Protein AF-M0MHR2-F1 (afdb_monomer)

Radius of gyration: 25.15 Å; Cα contacts (8 Å, |Δi|>4): 632; chains: 1; bounding box: 84×43×60 Å

pLDDT: mean 72.94, std 24.47, range [21.48, 97.56]

Foldseek 3Di:
DDDPPPPDPDDDDDPPPPQPPPAEQEDPLPQPAEDAQQALDQRHKYKYKDFAPDQFCLVLQFQKKKKWKAAPPHTQDIDMDGDDRNHGMDMDMDGSNSVLQPFDAAQDKGKIKIKMFTAHPVRDTRGDIRIHIYIYRHHLQEGHEEDDAPPDPDPPPDDPPPPVVVVPDDDDDDKDKDKDKDKGFHNFLSHKYKYAYPNVPPPLSVLLQQDPPFDFQFWRPQKWKDKQNHTATETEQHHDCLQDPLAAGWHWYDNSNRMIITRGHPVPDRPDRMIIIMMMGINDDPPVDPSVNVSVVVSVCSVVDVVCCVPPVPPPVVVVPPDDDDDDDD

Mean predicted aligned error: 13.6 Å

Solvent-accessible surface area (backbone atoms only — not comparable to full-atom values): 19182 Å² total; per-residue (Å²): 134,86,78,81,79,78,80,77,80,81,80,79,94,67,81,74,78,76,65,68,91,85,38,65,50,77,47,84,70,79,53,81,34,71,44,75,65,41,64,35,44,80,76,32,29,47,32,38,71,52,64,37,81,55,80,12,20,47,76,42,50,27,39,33,36,39,43,31,39,27,49,97,94,41,80,69,40,74,51,73,46,78,57,58,47,86,37,43,59,47,79,47,75,44,46,33,38,64,48,53,70,61,59,35,32,18,67,36,73,35,70,32,41,38,39,33,37,20,20,26,96,83,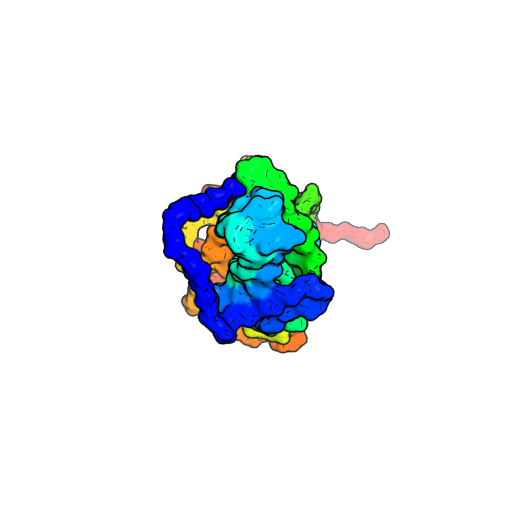74,46,78,39,30,78,71,47,75,30,44,35,35,38,28,25,19,46,49,28,23,25,39,70,45,73,65,59,94,62,79,67,80,74,73,79,53,102,78,46,69,72,74,71,65,81,71,77,98,71,75,91,72,62,68,50,75,46,76,51,76,48,37,31,54,38,46,75,23,41,37,37,36,38,60,63,50,90,78,77,62,60,67,59,64,76,31,48,64,96,81,70,51,75,33,36,69,46,80,34,44,52,38,24,53,71,79,44,78,39,58,39,17,29,61,35,74,38,75,92,73,43,51,87,62,46,42,52,35,33,27,35,63,83,77,59,36,37,40,40,43,44,4,70,73,48,70,70,86,41,56,59,44,40,43,34,42,39,39,38,53,61,72,94,63,97,64,59,64,71,68,50,49,56,53,48,46,61,36,59,78,61,40,70,78,46,54,75,69,74,68,56,77,72,66,68,67,81,72,73,79,84,78,87,82,72,95,130

Secondary structure (DSSP, 8-state):
--------------------TTSEEEP-SSS-EEEEEE---TT-EEEEEEEPSSSSHHHHT--EEEEEEEETTEEEEEEEEE--TT-SEEEEEEEGGGGTTS-B-TT-EEEEEEEEEEE-TTS-EEEEEEEEEEEEEE-TTEEEEEE---SS-------TT-GGGT--S---S---EEEEEEEEE-SSTT-EEEEEE--TT---TTTTTS-TTPPTT-B-SSEEEEETTEEEEEEESS--TTTS-TTTS-EEEE-SSSEEEEEPPTTS-TT-SEEEEEEEEE--------HHHHHHHHHHHHTT-TTTHHHHS-TTSSSTTSS-------

Structure (mmCIF, N/CA/C/O backbone):
data_AF-M0MHR2-F1
#
_entry.id   AF-M0MHR2-F1
#
loop_
_atom_site.group_PDB
_atom_site.id
_atom_site.type_symbol
_atom_site.label_atom_id
_atom_site.label_alt_id
_atom_site.label_comp_id
_atom_site.label_asym_id
_atom_site.label_entity_id
_atom_site.label_seq_id
_atom_site.pdbx_PDB_ins_code
_atom_site.Cartn_x
_atom_site.Cartn_y
_atom_site.Cartn_z
_atom_site.occupancy
_atom_site.B_iso_or_equiv
_atom_site.auth_seq_id
_atom_site.auth_comp_id
_atom_site.auth_asym_id
_atom_site.auth_atom_id
_atom_site.pdbx_PDB_model_num
ATOM 1 N N . MET A 1 1 ? 9.975 11.577 15.522 1.00 24.31 1 MET A N 1
ATOM 2 C CA . MET A 1 1 ? 9.077 12.211 16.534 1.00 24.31 1 MET A CA 1
ATOM 3 C C . MET A 1 1 ? 7.754 12.377 15.817 1.00 24.31 1 MET A C 1
ATOM 5 O O . MET A 1 1 ? 7.545 13.423 15.229 1.00 24.31 1 MET A O 1
ATOM 9 N N . VAL A 1 2 ? 6.961 11.304 15.769 1.00 23.66 2 VAL A N 1
ATOM 10 C CA . VAL A 1 2 ? 5.853 11.134 14.815 1.00 23.66 2 VAL A CA 1
ATOM 11 C C . VAL A 1 2 ? 4.780 12.203 15.031 1.00 23.66 2 VAL A C 1
ATOM 13 O O . VAL A 1 2 ? 4.291 12.397 16.151 1.00 23.66 2 VAL A O 1
ATOM 16 N N . PHE A 1 3 ? 4.485 12.948 13.969 1.00 21.48 3 PHE A N 1
ATOM 17 C CA . PHE A 1 3 ? 3.417 13.937 13.918 1.00 21.48 3 PHE A CA 1
ATOM 18 C C . PHE A 1 3 ? 2.121 13.214 13.542 1.00 21.48 3 PHE A C 1
ATOM 20 O O . PHE A 1 3 ? 1.783 13.097 12.378 1.00 21.48 3 PHE A O 1
ATOM 27 N N . VAL A 1 4 ? 1.374 12.753 14.547 1.00 24.97 4 VAL A N 1
ATOM 28 C CA . VAL A 1 4 ? -0.008 12.294 14.355 1.00 24.97 4 VAL A CA 1
ATOM 29 C C . VAL A 1 4 ? -0.852 13.506 13.957 1.00 24.97 4 VAL A C 1
ATOM 31 O O . VAL A 1 4 ? -1.161 14.372 14.791 1.00 24.97 4 VAL A O 1
ATOM 34 N N . LEU A 1 5 ? -1.176 13.617 12.670 1.00 22.95 5 LEU A N 1
ATOM 35 C CA . LEU A 1 5 ? -2.036 14.665 12.140 1.00 22.95 5 LEU A CA 1
ATOM 36 C C . LEU A 1 5 ? -3.502 14.287 12.392 1.00 22.95 5 LEU A C 1
ATOM 38 O O . LEU A 1 5 ? -4.227 13.869 11.503 1.00 22.95 5 LEU A O 1
ATOM 42 N N . ALA A 1 6 ? -3.967 14.471 13.628 1.00 27.05 6 ALA A N 1
ATOM 43 C CA . ALA A 1 6 ? -5.381 14.331 13.962 1.00 27.05 6 ALA A CA 1
ATOM 44 C C . ALA A 1 6 ? -6.215 15.396 13.217 1.00 27.05 6 ALA A C 1
ATOM 46 O O . ALA A 1 6 ? -6.357 16.542 13.677 1.00 27.05 6 ALA A O 1
ATOM 47 N N . ILE A 1 7 ? -6.789 15.037 12.065 1.00 27.27 7 ILE A N 1
ATOM 48 C CA . ILE A 1 7 ? -7.779 15.856 11.357 1.00 27.27 7 ILE A CA 1
ATOM 49 C C . ILE A 1 7 ? -9.087 15.814 12.156 1.00 27.27 7 ILE A C 1
ATOM 51 O O . ILE A 1 7 ? -10.018 15.058 11.912 1.00 27.27 7 ILE A O 1
ATOM 55 N N . SER A 1 8 ? -9.162 16.687 13.159 1.00 27.38 8 SER A N 1
ATOM 56 C CA . SER A 1 8 ? -10.375 16.926 13.943 1.00 27.38 8 SER A CA 1
ATOM 57 C C . SER A 1 8 ? -11.469 17.601 13.098 1.00 27.38 8 SER A C 1
ATOM 59 O O . SER A 1 8 ? -11.613 18.829 13.073 1.00 27.38 8 SER A O 1
ATOM 61 N N . MET A 1 9 ? -12.308 16.811 12.425 1.00 26.36 9 MET A N 1
ATOM 62 C CA . MET A 1 9 ? -13.586 17.304 11.904 1.00 26.36 9 MET A CA 1
ATOM 63 C C . MET A 1 9 ? -14.608 17.428 13.041 1.00 26.36 9 MET A C 1
ATOM 65 O O . MET A 1 9 ? -15.414 16.549 13.328 1.00 26.36 9 MET A O 1
ATOM 69 N N . VAL A 1 10 ? -14.606 18.592 13.694 1.00 30.73 10 VAL A N 1
ATOM 70 C CA . VAL A 1 10 ? -15.637 18.984 14.664 1.00 30.73 10 VAL A CA 1
ATOM 71 C C . VAL A 1 10 ? -16.976 19.231 13.952 1.00 30.73 10 VAL A C 1
ATOM 73 O O . VAL A 1 10 ? -17.251 20.329 13.470 1.00 30.73 10 VAL A O 1
ATOM 76 N N . GLY A 1 11 ? -17.822 18.201 13.965 1.00 28.08 11 GLY A N 1
ATOM 77 C CA . GLY A 1 11 ? -19.253 18.241 14.284 1.00 28.08 11 GLY A CA 1
ATOM 78 C C . GLY A 1 11 ? -20.204 19.064 13.405 1.00 28.08 11 GLY A C 1
ATOM 79 O O . GLY A 1 11 ? -20.297 20.283 13.545 1.00 28.08 11 GLY A O 1
ATOM 80 N N . ALA A 1 12 ? -21.080 18.365 12.673 1.00 25.73 12 ALA A N 1
ATOM 81 C CA . ALA A 1 12 ? -22.522 18.650 12.631 1.00 25.73 12 ALA A CA 1
ATOM 82 C C . ALA A 1 12 ? -23.287 17.572 11.840 1.00 25.73 12 ALA A C 1
ATOM 84 O O . ALA A 1 12 ? -23.402 17.680 10.625 1.00 25.73 12 ALA A O 1
ATOM 85 N N . GLY A 1 13 ? -23.894 16.612 12.549 1.00 28.33 13 GLY A N 1
ATOM 86 C CA . GLY A 1 13 ? -25.081 15.860 12.121 1.00 28.33 13 GLY A CA 1
ATOM 87 C C . GLY A 1 13 ? -25.136 15.470 10.644 1.00 28.33 13 GLY A C 1
ATOM 88 O O . GLY A 1 13 ? -25.921 16.041 9.884 1.00 28.33 13 GLY A O 1
ATOM 89 N N . LEU A 1 14 ? -24.355 14.467 10.272 1.00 31.67 14 LEU A N 1
ATOM 90 C CA . LEU A 1 14 ? -24.559 13.691 9.062 1.00 31.67 14 LEU A CA 1
ATOM 91 C C . LEU A 1 14 ? -24.723 12.251 9.533 1.00 31.67 14 LEU A C 1
ATOM 93 O O . LEU A 1 14 ? -23.797 11.661 10.064 1.00 31.67 14 LEU A O 1
ATOM 97 N N . THR A 1 15 ? -25.935 11.718 9.393 1.00 38.00 15 THR A N 1
ATOM 98 C CA . THR A 1 15 ? -26.102 10.281 9.169 1.00 38.00 15 THR A CA 1
ATOM 99 C C . THR A 1 15 ? -25.093 9.918 8.088 1.00 38.00 15 THR A C 1
ATOM 101 O O . THR A 1 15 ? -25.199 10.517 7.008 1.00 38.00 15 THR A O 1
ATOM 104 N N . GLY A 1 16 ? -24.115 9.070 8.423 1.00 36.22 16 GLY A N 1
ATOM 105 C CA . GLY A 1 16 ? -23.030 8.656 7.537 1.00 36.22 16 GLY A CA 1
ATOM 106 C C . GLY A 1 16 ? -23.568 8.466 6.130 1.00 36.22 16 GLY A C 1
ATOM 107 O O . GLY A 1 16 ? -24.644 7.886 5.933 1.00 36.22 16 GLY A O 1
ATOM 108 N N . SER A 1 17 ? -22.923 9.111 5.166 1.00 36.88 17 SER A N 1
ATOM 109 C CA . SER A 1 17 ? -23.219 8.888 3.763 1.00 36.88 17 SER A CA 1
ATOM 110 C C . SER A 1 17 ? -23.014 7.408 3.506 1.00 36.88 17 SER A C 1
ATOM 112 O O . SER A 1 17 ? -21.886 6.972 3.356 1.00 36.88 17 SER A O 1
ATOM 114 N N . VAL A 1 18 ? -24.112 6.654 3.486 1.00 43.28 18 VAL A N 1
ATOM 115 C CA . VAL A 1 18 ? -24.164 5.322 2.889 1.00 43.28 18 VAL A CA 1
ATOM 116 C C . VAL A 1 18 ? -23.476 5.451 1.537 1.00 43.28 18 VAL A C 1
ATOM 118 O O . VAL A 1 18 ? -23.986 6.176 0.668 1.00 43.28 18 VAL A O 1
ATOM 121 N N . ALA A 1 19 ? -22.305 4.827 1.417 1.00 45.56 19 ALA A N 1
ATOM 122 C CA . ALA A 1 19 ? -21.589 4.681 0.167 1.00 45.56 19 ALA A CA 1
ATOM 123 C C . ALA A 1 19 ? -22.560 4.158 -0.903 1.00 45.56 19 ALA A C 1
ATOM 125 O O . ALA A 1 19 ? -23.598 3.540 -0.605 1.00 45.56 19 ALA A O 1
ATOM 126 N N . ALA A 1 20 ? -22.289 4.487 -2.164 1.00 40.78 20 ALA A N 1
ATOM 127 C CA . ALA A 1 20 ? -23.074 3.953 -3.263 1.00 40.78 20 ALA A CA 1
ATOM 128 C C . ALA A 1 20 ? -23.059 2.420 -3.151 1.00 40.78 20 ALA A C 1
ATOM 130 O O . ALA A 1 20 ? -22.014 1.798 -3.220 1.00 40.78 20 ALA A O 1
ATOM 131 N N . THR A 1 21 ? -24.229 1.815 -2.941 1.00 51.06 21 THR A N 1
ATOM 132 C CA . THR A 1 21 ? -24.405 0.403 -2.537 1.00 51.06 21 THR A CA 1
ATOM 133 C C . THR A 1 21 ? -23.975 -0.621 -3.601 1.00 51.06 21 THR A C 1
ATOM 135 O O . THR A 1 21 ? -24.319 -1.794 -3.489 1.00 51.06 21 THR A O 1
ATOM 138 N N . ASP A 1 22 ? -23.327 -0.161 -4.670 1.00 55.44 22 ASP A N 1
ATOM 139 C CA . ASP A 1 22 ? -22.881 -0.974 -5.795 1.00 55.44 22 ASP A CA 1
ATOM 140 C C . ASP A 1 22 ? -21.352 -1.233 -5.760 1.00 55.44 22 ASP A C 1
ATOM 142 O O . ASP A 1 22 ? -20.933 -2.139 -6.469 1.00 55.44 22 ASP A O 1
ATOM 146 N N . HIS A 1 23 ? -20.571 -0.533 -4.913 1.00 75.62 23 HIS A N 1
ATOM 147 C CA . HIS A 1 23 ? -19.102 -0.657 -4.772 1.00 75.62 23 HIS A CA 1
ATOM 148 C C . HIS A 1 23 ? -18.694 -0.764 -3.290 1.00 75.62 23 HIS A C 1
ATOM 150 O O . HIS A 1 23 ? -18.176 0.175 -2.692 1.00 75.62 23 HIS A O 1
ATOM 156 N N . THR A 1 24 ? -19.079 -1.861 -2.632 1.00 84.00 24 THR A N 1
ATOM 157 C CA . THR A 1 24 ? -18.769 -2.083 -1.209 1.00 84.00 24 THR A CA 1
ATOM 158 C C . THR A 1 24 ? -18.546 -3.561 -0.918 1.00 84.00 24 THR A C 1
ATOM 160 O O . THR A 1 24 ? -19.434 -4.371 -1.222 1.00 84.00 24 THR A O 1
ATOM 163 N N . THR A 1 25 ? -17.465 -3.883 -0.215 1.00 91.06 25 THR A N 1
ATOM 164 C CA . THR A 1 25 ? -17.182 -5.216 0.328 1.00 91.06 25 THR A CA 1
ATOM 165 C C . THR A 1 25 ? -17.458 -5.221 1.831 1.00 91.06 25 THR A C 1
ATOM 167 O O . THR A 1 25 ? -16.916 -4.420 2.583 1.00 91.06 25 THR A O 1
ATOM 170 N N . THR A 1 26 ? -18.370 -6.084 2.291 1.00 93.25 26 THR A N 1
ATOM 171 C CA . THR A 1 26 ? -18.708 -6.199 3.721 1.00 93.25 26 THR A CA 1
ATOM 172 C C . THR A 1 26 ? -17.865 -7.282 4.378 1.00 93.25 26 THR A C 1
ATOM 174 O O . THR A 1 26 ? -17.942 -8.434 3.958 1.00 93.25 26 THR A O 1
ATOM 177 N N . LEU A 1 27 ? -17.149 -6.910 5.435 1.00 94.56 27 LEU A N 1
ATOM 178 C CA . LEU A 1 27 ? -16.311 -7.777 6.253 1.00 94.56 27 LEU A CA 1
ATOM 179 C C . LEU A 1 27 ? -17.133 -8.337 7.422 1.00 94.56 27 LEU A C 1
ATOM 181 O O . LEU A 1 27 ? -17.617 -7.585 8.278 1.00 94.56 27 LEU A O 1
ATOM 185 N N . GLU A 1 28 ? -17.316 -9.655 7.454 1.00 93.19 28 GLU A N 1
ATOM 186 C CA . GLU A 1 28 ? -18.035 -10.380 8.504 1.00 93.19 28 GLU A CA 1
ATOM 187 C C . GLU A 1 28 ? -17.229 -10.478 9.812 1.00 93.19 28 GLU A C 1
ATOM 189 O O . GLU A 1 28 ? -17.830 -10.711 10.864 1.00 93.19 28 GLU A O 1
ATOM 194 N N . GLY A 1 29 ? -15.907 -10.278 9.769 1.00 91.19 29 GLY A N 1
ATOM 195 C CA . GLY A 1 29 ? -15.018 -10.349 10.931 1.00 91.19 29 GLY A CA 1
ATOM 196 C C . GLY A 1 29 ? -14.764 -11.780 11.406 1.00 91.19 29 GLY A C 1
ATOM 197 O O . GLY A 1 29 ? -14.439 -12.015 12.569 1.00 91.19 29 GLY A O 1
ATOM 198 N N . ASP A 1 30 ? -14.977 -12.777 10.543 1.00 89.06 30 ASP A N 1
ATOM 199 C CA . ASP A 1 30 ? -14.861 -14.193 10.911 1.00 89.06 30 ASP A CA 1
ATOM 200 C C . ASP A 1 30 ? -13.515 -14.828 10.519 1.00 89.06 30 ASP A C 1
ATOM 202 O O . ASP A 1 30 ? -13.244 -15.984 10.876 1.00 89.06 30 ASP A O 1
ATOM 206 N N . GLY A 1 31 ? -12.654 -14.040 9.864 1.00 86.69 31 GLY A N 1
ATOM 207 C CA . GLY A 1 31 ? -11.334 -14.438 9.384 1.00 86.69 31 GLY A CA 1
ATOM 208 C C . GLY A 1 31 ? -11.363 -15.271 8.101 1.00 86.69 31 GLY A C 1
ATOM 209 O O . GLY A 1 31 ? -10.360 -15.911 7.784 1.00 86.69 31 GLY A O 1
ATOM 210 N N . GLU A 1 32 ? -12.501 -15.326 7.404 1.00 90.94 32 GLU A N 1
ATOM 211 C CA . GLU A 1 32 ? -12.633 -15.842 6.033 1.00 90.94 32 GLU A CA 1
ATOM 212 C C . GLU A 1 32 ? -13.018 -14.715 5.045 1.00 90.94 32 GLU A C 1
ATOM 214 O O . GLU A 1 32 ? -13.495 -14.996 3.941 1.00 90.94 32 GLU A O 1
ATOM 219 N N . ASP A 1 33 ? -12.827 -13.454 5.449 1.00 95.81 33 ASP A N 1
ATOM 220 C CA . ASP A 1 33 ? -13.126 -12.257 4.665 1.00 95.81 33 ASP A CA 1
ATOM 221 C C . ASP A 1 33 ? -12.145 -12.082 3.502 1.00 95.81 33 ASP A C 1
ATOM 223 O O . ASP A 1 33 ? -10.941 -12.285 3.662 1.00 95.81 33 ASP A O 1
ATOM 227 N N . ALA A 1 34 ? -12.666 -11.690 2.336 1.00 94.31 34 ALA A N 1
ATOM 228 C CA . ALA A 1 34 ? -11.862 -11.445 1.145 1.00 94.31 34 ALA A CA 1
ATOM 229 C C . ALA A 1 34 ? -12.417 -10.291 0.297 1.00 94.31 34 ALA A C 1
ATOM 231 O O . ALA A 1 34 ? -13.636 -10.167 0.126 1.00 94.31 34 ALA A O 1
ATOM 232 N N . VAL A 1 35 ? -11.503 -9.504 -0.261 1.00 94.62 35 VAL A N 1
ATOM 233 C CA . VAL A 1 35 ? -11.708 -8.447 -1.258 1.00 94.62 35 VAL A CA 1
ATOM 234 C C . VAL A 1 35 ? -11.135 -8.969 -2.568 1.00 94.62 35 VAL A C 1
ATOM 236 O O . VAL A 1 35 ? -10.045 -9.530 -2.569 1.00 94.62 35 VAL A O 1
ATOM 239 N N . VAL A 1 36 ? -11.897 -8.875 -3.653 1.00 93.69 36 VAL A N 1
ATOM 240 C CA . VAL A 1 36 ? -11.528 -9.443 -4.958 1.00 93.69 36 VAL A CA 1
ATOM 241 C C . VAL A 1 36 ? -11.430 -8.317 -5.959 1.00 9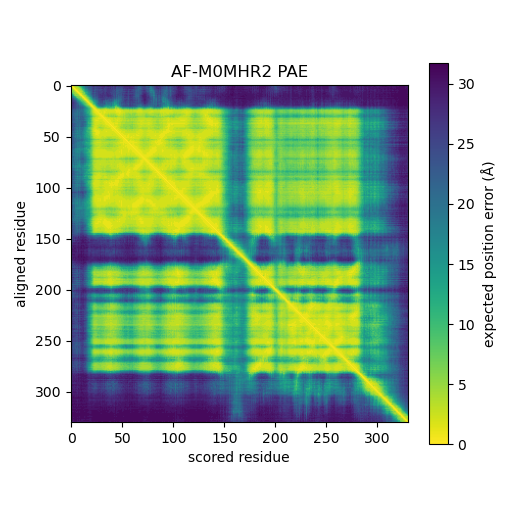3.69 36 VAL A C 1
ATOM 243 O O . VAL A 1 36 ? -12.318 -7.469 -5.951 1.00 93.69 36 VAL A O 1
ATOM 246 N N . ASP A 1 37 ? -10.438 -8.397 -6.845 1.00 92.81 37 ASP A N 1
ATOM 247 C CA . ASP A 1 37 ? -10.117 -7.350 -7.815 1.00 92.81 37 ASP A CA 1
ATOM 248 C C . ASP A 1 37 ? -9.723 -6.036 -7.097 1.00 92.81 37 ASP A C 1
ATOM 250 O O . ASP A 1 37 ? -10.162 -4.968 -7.501 1.00 92.81 37 ASP A O 1
ATOM 254 N N . PHE A 1 38 ? -8.934 -6.122 -6.013 1.00 95.31 38 PHE A N 1
ATOM 255 C CA . PHE A 1 38 ? -8.450 -4.955 -5.261 1.00 95.31 38 PHE A CA 1
ATOM 256 C C . PHE A 1 38 ? -7.478 -4.129 -6.117 1.00 95.31 38 PHE A C 1
ATOM 258 O O . PHE A 1 38 ? -6.435 -4.640 -6.529 1.00 95.31 38 PHE A O 1
ATOM 265 N N . ASP A 1 39 ? -7.821 -2.867 -6.363 1.00 93.19 39 ASP A N 1
ATOM 266 C CA . ASP A 1 39 ? -7.078 -1.927 -7.218 1.00 93.19 39 ASP A CA 1
ATOM 267 C C . ASP A 1 39 ? -6.897 -0.539 -6.572 1.00 93.19 39 ASP A C 1
ATOM 269 O O . ASP A 1 39 ? -6.579 0.437 -7.251 1.00 93.19 39 ASP A O 1
ATOM 273 N N . ALA A 1 40 ? -7.153 -0.437 -5.263 1.00 92.12 40 ALA A N 1
ATOM 274 C CA . ALA A 1 40 ? -7.107 0.809 -4.503 1.00 92.12 40 ALA A CA 1
ATOM 275 C C . ALA A 1 40 ? -8.010 1.940 -5.051 1.00 92.12 40 ALA A C 1
ATOM 277 O O . ALA A 1 40 ? -7.722 3.127 -4.886 1.00 92.12 40 ALA A O 1
ATOM 278 N N . ALA A 1 41 ? -9.140 1.618 -5.683 1.00 90.62 41 ALA A N 1
ATOM 279 C CA . ALA A 1 41 ? -10.035 2.639 -6.221 1.00 90.62 41 ALA A CA 1
ATOM 280 C C . ALA A 1 41 ? -10.749 3.492 -5.144 1.00 90.62 41 ALA A C 1
ATOM 282 O O . ALA A 1 41 ? -11.336 3.005 -4.176 1.00 90.62 41 ALA A O 1
ATOM 283 N N . ASP A 1 42 ? -10.814 4.807 -5.388 1.00 89.31 42 ASP A N 1
ATOM 284 C CA . ASP A 1 42 ? -11.495 5.814 -4.547 1.00 89.31 42 ASP A CA 1
ATOM 285 C C . ASP A 1 42 ? -13.013 5.605 -4.359 1.00 89.31 42 ASP A C 1
ATOM 287 O O . ASP A 1 42 ? -13.654 6.223 -3.490 1.00 89.31 42 ASP A O 1
ATOM 291 N N . ASP A 1 43 ? -13.646 4.847 -5.257 1.00 88.00 43 ASP A N 1
ATOM 292 C CA . ASP A 1 43 ? -15.081 4.581 -5.228 1.00 88.00 43 ASP A CA 1
ATOM 293 C C . ASP A 1 43 ? -15.457 3.193 -4.706 1.00 88.00 43 ASP A C 1
ATOM 295 O O . ASP A 1 43 ? -16.660 2.918 -4.611 1.00 88.00 43 ASP A O 1
ATOM 299 N N . GLU A 1 44 ? -14.478 2.394 -4.272 1.00 90.62 44 GLU A N 1
ATOM 300 C CA . GLU A 1 44 ? -14.666 1.103 -3.604 1.00 90.62 44 GLU A CA 1
ATOM 301 C C . GLU A 1 44 ? -14.385 1.212 -2.097 1.00 90.62 44 GLU A C 1
ATOM 303 O O . GLU A 1 44 ? -13.579 2.023 -1.643 1.00 90.62 44 GLU A O 1
ATOM 308 N N . TYR A 1 45 ? -15.145 0.469 -1.283 1.00 91.06 45 TYR A N 1
ATOM 309 C CA . TYR A 1 45 ? -15.109 0.620 0.175 1.00 91.06 45 TYR A CA 1
ATOM 310 C C . TYR A 1 45 ? -15.220 -0.706 0.922 1.00 91.06 45 TYR A C 1
ATOM 312 O O . TYR A 1 45 ? -16.113 -1.521 0.656 1.00 91.06 45 TYR A O 1
ATOM 320 N N . LEU A 1 46 ? -14.433 -0.829 1.987 1.00 92.19 46 LEU A N 1
ATOM 321 C CA . LEU A 1 46 ? -14.524 -1.891 2.984 1.00 92.19 46 LEU A CA 1
ATOM 322 C C . LEU A 1 46 ? -15.463 -1.471 4.106 1.00 92.19 46 LEU A C 1
ATOM 324 O O . LEU A 1 46 ? -15.273 -0.422 4.715 1.00 92.19 46 LEU A O 1
ATOM 328 N N . LEU A 1 47 ? -16.484 -2.282 4.389 1.00 92.12 47 LEU A N 1
ATOM 329 C CA . LEU A 1 47 ? -17.470 -2.027 5.440 1.00 92.12 47 LEU A CA 1
ATOM 330 C C . LEU A 1 47 ? -17.374 -3.069 6.545 1.00 92.12 47 LEU A C 1
ATOM 332 O O . LEU A 1 47 ? -17.446 -4.267 6.280 1.00 92.12 47 LEU A O 1
ATOM 336 N N . HIS A 1 48 ? -17.359 -2.614 7.791 1.00 93.62 48 HIS A N 1
ATOM 337 C CA . HIS A 1 48 ? -17.450 -3.488 8.955 1.00 93.62 48 HIS A CA 1
ATOM 338 C C . HIS A 1 48 ? -18.345 -2.875 10.032 1.00 93.62 48 HIS A C 1
ATOM 340 O O . HIS A 1 48 ? -18.495 -1.659 10.122 1.00 93.62 48 HIS A O 1
ATOM 346 N N . THR A 1 49 ? -18.980 -3.718 10.844 1.00 94.12 49 THR A N 1
ATOM 347 C CA . THR A 1 49 ? -19.842 -3.268 11.944 1.00 94.12 49 THR A CA 1
ATOM 348 C C . THR A 1 49 ? -19.163 -3.532 13.275 1.00 94.12 49 THR A C 1
ATOM 350 O O . THR A 1 49 ? -18.966 -4.682 13.649 1.00 94.12 49 THR A O 1
ATOM 353 N N . ILE A 1 50 ? -18.883 -2.461 14.011 1.00 93.88 50 ILE A N 1
ATOM 354 C CA . ILE A 1 50 ? -18.361 -2.516 15.373 1.00 93.88 50 ILE A CA 1
ATOM 355 C C . ILE A 1 50 ? -19.558 -2.528 16.324 1.00 93.88 50 ILE A C 1
ATOM 357 O O . ILE A 1 50 ? -20.391 -1.621 16.288 1.00 93.88 50 ILE A O 1
ATOM 361 N N . GLU A 1 51 ? -19.672 -3.557 17.158 1.00 94.50 51 GLU A N 1
ATOM 362 C CA . GLU A 1 51 ? -20.752 -3.690 18.142 1.00 94.50 51 GLU A CA 1
ATOM 363 C C . GLU A 1 51 ? -20.296 -3.213 19.529 1.00 94.50 51 GLU A C 1
ATOM 365 O O . GLU A 1 51 ? -19.139 -3.367 19.909 1.00 94.50 51 GLU A O 1
ATOM 370 N N . ALA A 1 52 ? -21.225 -2.664 20.311 1.00 95.56 52 ALA A N 1
ATOM 371 C CA . ALA A 1 52 ? -21.014 -2.443 21.737 1.00 95.56 52 ALA A CA 1
ATOM 372 C C . ALA A 1 52 ? -20.913 -3.793 22.485 1.00 95.56 52 ALA A C 1
ATOM 374 O O . ALA A 1 52 ? -21.670 -4.730 22.205 1.00 95.56 52 ALA A O 1
ATOM 375 N N . ASP A 1 53 ? -20.052 -3.884 23.500 1.00 93.38 53 ASP A N 1
ATOM 376 C CA . ASP A 1 53 ? -19.949 -5.057 24.385 1.00 93.38 53 ASP A CA 1
ATOM 377 C C . ASP A 1 53 ? -21.197 -5.207 25.270 1.00 93.38 53 ASP A C 1
ATOM 379 O O . ASP A 1 53 ? -21.600 -6.310 25.683 1.00 93.38 53 ASP A O 1
ATOM 383 N N . GLY A 1 54 ? -21.771 -4.059 25.632 1.00 92.31 54 GLY A N 1
ATOM 384 C CA . GLY A 1 54 ? -22.934 -3.896 26.481 1.00 92.31 54 GLY A CA 1
ATOM 385 C C . GLY A 1 54 ? -24.253 -3.963 25.716 1.00 92.31 54 GLY A C 1
ATOM 386 O O . GLY A 1 54 ? -24.498 -4.828 24.878 1.00 92.31 54 GLY A O 1
ATOM 387 N N . ALA A 1 55 ? -25.197 -3.109 26.109 1.00 93.56 55 ALA A N 1
ATOM 388 C CA . ALA A 1 55 ? -26.444 -2.931 25.365 1.00 93.56 55 ALA A CA 1
ATOM 389 C C . ALA A 1 55 ? -26.353 -1.806 24.325 1.00 93.56 55 ALA A C 1
ATOM 391 O O . ALA A 1 55 ? -27.128 -1.823 23.368 1.00 93.56 55 ALA A O 1
ATOM 392 N N . ASP A 1 56 ? -25.477 -0.836 24.583 1.00 96.19 56 ASP A N 1
ATOM 393 C CA . ASP A 1 56 ? -25.197 0.359 23.800 1.00 96.19 56 ASP A CA 1
ATOM 394 C C . ASP A 1 56 ? -23.816 0.915 24.197 1.00 96.19 56 ASP A C 1
ATOM 396 O O . ASP A 1 56 ? -23.312 0.606 25.284 1.00 96.19 56 ASP A O 1
ATOM 400 N N . PHE A 1 57 ? -23.211 1.737 23.335 1.00 95.81 57 PHE A N 1
ATOM 401 C CA . PHE A 1 57 ? -21.899 2.352 23.578 1.00 95.81 57 PHE A CA 1
ATOM 402 C C . PHE A 1 57 ? -21.877 3.202 24.860 1.00 95.81 57 PHE A C 1
ATOM 404 O O . PHE A 1 57 ? -20.853 3.304 25.536 1.00 95.81 57 PHE A O 1
ATOM 411 N N . GLY A 1 58 ? -23.024 3.754 25.273 1.00 95.06 58 GLY A N 1
ATOM 412 C CA . GLY A 1 58 ? -23.160 4.499 26.523 1.00 95.06 58 GLY A CA 1
ATOM 413 C C . GLY A 1 58 ? -23.044 3.641 27.791 1.00 95.06 58 GLY A C 1
ATOM 414 O O . GLY A 1 58 ? -22.616 4.147 28.836 1.00 95.06 58 GLY A O 1
ATOM 415 N N . GLU A 1 59 ? -23.431 2.361 27.750 1.00 95.31 59 GLU A N 1
ATOM 416 C CA . GLU A 1 59 ? -23.211 1.412 28.853 1.00 95.31 59 GLU A CA 1
ATOM 417 C C . GLU A 1 59 ? -21.728 1.047 28.995 1.00 95.31 59 GLU A C 1
ATOM 419 O O . GLU A 1 59 ? -21.251 0.911 30.131 1.00 95.31 59 GLU A O 1
ATOM 424 N N . ASP A 1 60 ? -21.014 0.975 27.873 1.00 93.69 60 ASP A N 1
ATOM 425 C CA . ASP A 1 60 ? -19.581 0.664 27.809 1.00 93.69 60 ASP A CA 1
ATOM 426 C C . ASP A 1 60 ? -18.711 1.887 28.129 1.00 93.69 60 ASP A C 1
ATOM 428 O O . ASP A 1 60 ? -17.611 1.761 28.670 1.00 93.69 60 ASP A O 1
ATOM 432 N N . GLY A 1 61 ? -19.261 3.088 27.924 1.00 95.31 61 GLY A N 1
ATOM 433 C CA . GLY A 1 61 ? -18.550 4.355 28.083 1.00 95.31 61 GLY A CA 1
ATOM 434 C C . GLY A 1 61 ? -17.731 4.739 26.852 1.00 95.31 61 GLY A C 1
ATOM 435 O O . GLY A 1 61 ? -16.825 5.557 26.978 1.00 95.31 61 GLY A O 1
ATOM 436 N N . THR A 1 62 ? -18.043 4.155 25.698 1.00 96.94 62 THR A N 1
ATOM 437 C CA . THR A 1 62 ? -17.366 4.387 24.424 1.00 96.94 62 THR A CA 1
ATOM 438 C C . THR A 1 62 ? -17.827 5.701 23.806 1.00 96.94 62 THR A C 1
ATOM 440 O O . THR A 1 62 ? -19.022 5.924 23.622 1.00 96.94 62 THR A O 1
ATOM 443 N N . GLU A 1 63 ? -16.877 6.574 23.475 1.00 96.00 63 GLU A N 1
ATOM 444 C CA . GLU A 1 63 ? -17.129 7.831 22.761 1.00 96.00 63 GLU A CA 1
ATOM 445 C C . GLU A 1 63 ? -16.654 7.769 21.306 1.00 96.00 63 GLU A C 1
ATOM 447 O O . GLU A 1 63 ? -17.264 8.398 20.440 1.00 96.00 63 GLU A O 1
ATOM 452 N N . THR A 1 64 ? -15.588 7.012 21.029 1.00 95.88 64 THR A N 1
ATOM 453 C CA . THR A 1 64 ? -14.987 6.875 19.695 1.00 95.88 64 THR A CA 1
ATOM 454 C C . THR A 1 64 ? -14.739 5.407 19.385 1.00 95.88 64 THR A C 1
ATOM 456 O O . THR A 1 64 ? -14.270 4.679 20.254 1.00 95.88 64 THR A O 1
ATOM 459 N N . VAL A 1 65 ? -15.038 4.977 18.163 1.00 96.06 65 VAL A N 1
ATOM 460 C CA . VAL A 1 65 ? -14.658 3.660 17.634 1.00 96.06 65 VAL A CA 1
ATOM 461 C C . VAL A 1 65 ? -13.571 3.812 16.581 1.00 96.06 65 VAL A C 1
ATOM 463 O O . VAL A 1 65 ? -13.505 4.843 15.907 1.00 96.06 65 VAL A O 1
ATOM 466 N N . TYR A 1 66 ? -12.747 2.781 16.446 1.00 95.56 66 TYR A N 1
ATOM 467 C CA . TYR A 1 66 ? -11.590 2.736 15.565 1.00 95.56 66 TYR A CA 1
ATOM 468 C C . TYR A 1 66 ? -11.629 1.493 14.688 1.00 95.56 66 TYR A C 1
ATOM 470 O O . TYR A 1 66 ? -12.087 0.431 15.118 1.00 95.56 66 TYR A O 1
ATOM 478 N N . PHE A 1 67 ? -11.114 1.644 13.475 1.00 95.06 67 PHE A N 1
ATOM 479 C CA . PHE A 1 67 ? -10.874 0.571 12.523 1.00 95.06 67 PHE A CA 1
ATOM 480 C C . PHE A 1 67 ? -9.479 0.779 11.946 1.00 95.06 67 PHE A C 1
ATOM 482 O O . PHE A 1 67 ? -9.227 1.795 11.304 1.00 95.06 67 PHE A O 1
ATOM 489 N N . ASN A 1 68 ? -8.587 -0.163 12.215 1.00 94.69 68 ASN A N 1
ATOM 490 C CA . ASN A 1 68 ? -7.190 -0.131 11.811 1.00 94.69 68 ASN A CA 1
ATOM 491 C C . ASN A 1 68 ? -6.908 -1.281 10.850 1.00 94.69 68 ASN A C 1
ATOM 493 O O . ASN A 1 68 ? -7.342 -2.404 11.114 1.00 94.69 68 ASN A O 1
ATOM 497 N N . VAL A 1 69 ? -6.170 -0.995 9.782 1.00 94.75 69 VAL A N 1
ATOM 498 C CA . VAL A 1 69 ? -5.641 -1.987 8.844 1.00 94.75 69 VAL A CA 1
ATOM 499 C C . VAL A 1 69 ? -4.124 -1.979 8.941 1.00 94.75 69 VAL A C 1
ATOM 501 O O . VAL A 1 69 ? -3.488 -0.925 8.888 1.00 94.75 69 VAL A O 1
ATOM 504 N N . SER A 1 70 ? -3.548 -3.166 9.086 1.00 93.31 70 SER A N 1
ATOM 505 C CA . SER A 1 70 ? -2.106 -3.362 9.177 1.00 93.31 70 SER A CA 1
ATOM 506 C C . SER A 1 70 ? -1.646 -4.557 8.353 1.00 93.31 70 SER A C 1
ATOM 508 O O . SER A 1 70 ? -2.392 -5.517 8.145 1.00 93.31 70 SER A O 1
ATOM 510 N N . TYR A 1 71 ? -0.397 -4.512 7.912 1.00 91.19 71 TYR A N 1
ATOM 511 C CA . TYR A 1 71 ? 0.281 -5.603 7.230 1.00 91.19 71 TYR A CA 1
ATOM 512 C C . TYR A 1 71 ? 1.715 -5.707 7.762 1.00 91.19 71 TYR A C 1
ATOM 514 O O . TYR A 1 71 ? 2.374 -4.702 7.988 1.00 91.19 71 TYR A O 1
ATOM 522 N N . ASP A 1 72 ? 2.159 -6.933 8.052 1.00 87.94 72 ASP A N 1
ATOM 523 C CA . ASP A 1 72 ? 3.466 -7.245 8.663 1.00 87.94 72 ASP A CA 1
ATOM 524 C C . ASP A 1 72 ? 3.878 -6.343 9.853 1.00 87.94 72 ASP A C 1
ATOM 526 O O . ASP A 1 72 ? 5.012 -5.890 9.960 1.00 87.94 72 ASP A O 1
ATOM 530 N N . ASP A 1 73 ? 2.945 -6.105 10.785 1.00 83.81 73 ASP A N 1
ATOM 531 C CA . ASP A 1 73 ? 3.103 -5.223 11.959 1.00 83.81 73 ASP A CA 1
ATOM 532 C C . ASP A 1 73 ? 3.249 -3.708 11.640 1.00 83.81 73 ASP A C 1
ATOM 534 O O . ASP A 1 73 ? 3.426 -2.911 12.572 1.00 83.81 73 ASP A O 1
ATOM 538 N N . THR A 1 74 ? 3.106 -3.294 10.375 1.00 84.62 74 THR A N 1
ATOM 539 C CA . THR A 1 74 ? 3.032 -1.891 9.928 1.00 84.62 74 THR A CA 1
ATOM 540 C C . THR A 1 74 ? 1.574 -1.448 9.787 1.00 84.62 74 THR A C 1
ATOM 542 O O . THR A 1 74 ? 0.742 -2.142 9.205 1.00 84.62 74 THR A O 1
ATOM 545 N N . GLU A 1 75 ? 1.237 -0.297 10.371 1.00 88.31 75 GLU A N 1
ATOM 546 C CA . GLU A 1 75 ? -0.080 0.333 10.224 1.00 88.31 75 GLU A CA 1
ATOM 547 C C . GLU A 1 75 ? -0.155 1.046 8.871 1.00 88.31 75 GLU A C 1
ATOM 549 O O . GLU A 1 75 ? 0.676 1.911 8.616 1.00 88.31 75 GLU A O 1
ATOM 554 N N . HIS A 1 76 ? -1.159 0.717 8.054 1.00 85.50 76 HIS A N 1
ATOM 555 C CA . HIS A 1 76 ? -1.407 1.401 6.779 1.00 85.50 76 HIS A CA 1
ATOM 556 C C . HIS A 1 76 ? -2.475 2.480 6.922 1.00 85.50 76 HIS A C 1
ATOM 558 O O . HIS A 1 76 ? -2.288 3.589 6.442 1.00 85.50 76 HIS A O 1
ATOM 564 N N . GLU A 1 77 ? -3.570 2.185 7.630 1.00 90.19 77 GLU A N 1
ATOM 565 C CA . GLU A 1 77 ? -4.655 3.152 7.803 1.00 90.19 77 GLU A CA 1
ATOM 566 C C . GLU A 1 77 ? -5.395 2.953 9.130 1.00 90.19 77 GLU A C 1
ATOM 568 O O . GLU A 1 77 ? -5.624 1.824 9.582 1.00 90.19 77 GLU A O 1
ATOM 573 N N . THR A 1 78 ? -5.823 4.064 9.740 1.00 92.00 78 THR A N 1
ATOM 574 C CA . THR A 1 78 ? -6.670 4.064 10.937 1.00 92.00 78 THR A CA 1
ATOM 575 C C . THR A 1 78 ? -7.810 5.065 10.808 1.00 92.00 78 THR A C 1
ATOM 577 O O . THR A 1 78 ? -7.669 6.267 11.058 1.00 92.00 78 THR A O 1
ATOM 580 N N . TYR A 1 79 ? -9.012 4.538 10.605 1.00 92.56 79 TYR A N 1
ATOM 581 C CA . TYR A 1 79 ? -10.233 5.319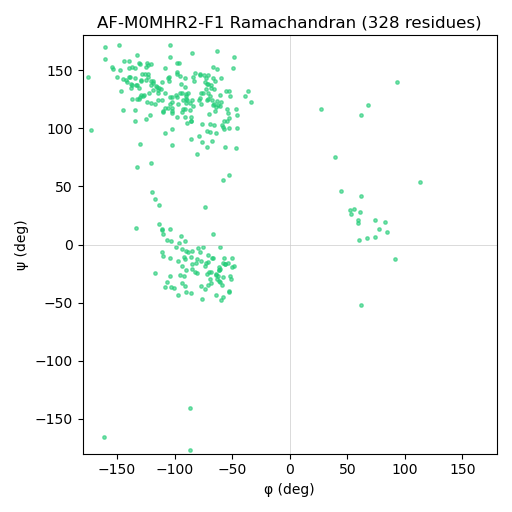 10.693 1.00 92.56 79 TYR A CA 1
ATOM 582 C C . TYR A 1 79 ? -10.724 5.443 12.138 1.00 92.56 79 TYR A C 1
ATOM 584 O O . TYR A 1 79 ? -10.671 4.498 12.927 1.00 92.56 79 TYR A O 1
ATOM 592 N N . SER A 1 80 ? -11.298 6.602 12.477 1.00 93.00 80 SER A N 1
ATOM 593 C CA . SER A 1 80 ? -11.983 6.810 13.755 1.00 93.00 80 SER A CA 1
ATOM 594 C C . SER A 1 80 ? -13.281 7.600 13.605 1.00 93.00 80 SER A C 1
ATOM 596 O O . SER A 1 80 ? -13.382 8.542 12.813 1.00 93.00 80 SER A O 1
ATOM 598 N N . ALA A 1 81 ? -14.287 7.250 14.410 1.00 93.25 81 ALA A N 1
ATOM 599 C CA . ALA A 1 81 ? -15.567 7.948 14.434 1.00 93.25 81 ALA A CA 1
ATOM 600 C C . ALA A 1 81 ? -16.159 8.072 15.836 1.00 93.25 81 ALA A C 1
ATOM 602 O O . ALA A 1 81 ? -16.135 7.143 16.636 1.00 93.25 81 ALA A O 1
ATOM 603 N N . VAL A 1 82 ? -16.768 9.230 16.101 1.00 94.62 82 VAL A N 1
ATOM 604 C CA . VAL A 1 82 ? -17.538 9.469 17.326 1.00 94.62 82 VAL A CA 1
ATOM 605 C C . VAL A 1 82 ? -18.906 8.797 17.216 1.00 94.62 82 VAL A C 1
ATOM 607 O O . VAL A 1 82 ? -19.630 9.034 16.244 1.00 94.62 82 VAL A O 1
ATOM 610 N N . VAL A 1 83 ? -19.280 8.035 18.242 1.00 93.88 83 VAL A N 1
ATOM 611 C CA . VAL A 1 83 ? -20.544 7.283 18.319 1.00 93.88 83 VAL A CA 1
ATOM 612 C C . VAL A 1 83 ? -21.562 7.950 19.253 1.00 93.88 83 VAL A C 1
ATOM 614 O O . VAL A 1 83 ? -21.218 8.825 20.049 1.00 93.88 83 VAL A O 1
ATOM 617 N N . ASP A 1 84 ? -22.847 7.601 19.119 1.00 93.25 84 ASP A N 1
ATOM 618 C CA . ASP A 1 84 ? -23.896 8.037 20.054 1.00 93.25 84 ASP A CA 1
ATOM 619 C C . ASP A 1 84 ? -24.043 7.007 21.184 1.00 93.25 84 ASP A C 1
ATOM 621 O O . ASP A 1 84 ? -24.126 5.807 20.929 1.00 93.25 84 ASP A O 1
ATOM 625 N N . ASP A 1 85 ? -24.147 7.480 22.429 1.00 93.00 85 ASP A N 1
ATOM 626 C CA . ASP A 1 85 ? -24.365 6.653 23.622 1.00 93.00 85 ASP A CA 1
ATOM 627 C C . ASP A 1 85 ? -25.567 5.692 23.485 1.00 93.00 85 ASP A C 1
ATOM 629 O O . ASP A 1 85 ? -25.626 4.689 24.192 1.00 93.00 85 ASP A O 1
ATOM 633 N N . GLU A 1 86 ? -26.576 6.029 22.665 1.00 94.62 86 GLU A N 1
ATOM 634 C CA . GLU A 1 86 ? -27.784 5.207 22.467 1.00 94.62 86 GLU A CA 1
ATOM 635 C C . GLU A 1 86 ? -27.632 4.106 21.394 1.00 94.62 86 GLU A C 1
ATOM 637 O O . GLU A 1 86 ? -28.534 3.265 21.277 1.00 94.62 86 GLU A O 1
ATOM 642 N N . ASP A 1 87 ? -26.552 4.116 20.607 1.00 94.31 87 ASP A N 1
ATOM 643 C CA . ASP A 1 87 ? -26.316 3.152 19.527 1.00 94.31 87 ASP A CA 1
ATOM 644 C C . ASP A 1 87 ? -25.706 1.849 20.073 1.00 94.31 87 ASP A C 1
ATOM 646 O O . ASP A 1 87 ? -24.885 1.855 20.988 1.00 94.31 87 ASP A O 1
ATOM 650 N N . ALA A 1 88 ? -26.143 0.713 19.525 1.00 94.25 88 ALA A N 1
ATOM 651 C CA . ALA A 1 88 ? -25.642 -0.619 19.888 1.00 94.25 88 ALA A CA 1
ATOM 652 C C . ALA A 1 88 ? -24.566 -1.138 18.925 1.00 94.25 88 ALA A C 1
ATOM 654 O O . ALA A 1 88 ? -23.899 -2.125 19.222 1.00 94.25 88 ALA A O 1
ATOM 655 N N . ASP A 1 89 ? -24.446 -0.490 17.772 1.00 94.62 89 ASP A N 1
ATOM 656 C CA . ASP A 1 89 ? -23.570 -0.851 16.675 1.00 94.62 89 ASP A CA 1
ATOM 657 C C . ASP A 1 89 ? -23.232 0.399 15.854 1.00 94.62 89 ASP A C 1
ATOM 659 O O . ASP A 1 89 ? -23.997 1.370 15.836 1.00 94.62 89 ASP A O 1
ATOM 663 N N . TYR A 1 90 ? -22.073 0.380 15.200 1.00 94.00 90 TYR A N 1
ATOM 664 C CA . TYR A 1 90 ? -21.617 1.413 14.280 1.00 94.00 90 TYR A CA 1
ATOM 665 C C . TYR A 1 90 ? -21.003 0.771 13.035 1.00 94.00 90 TYR A C 1
ATOM 667 O O . TYR A 1 90 ? -20.084 -0.038 13.135 1.00 94.00 90 TYR A O 1
ATOM 675 N N . GLU A 1 91 ? -21.504 1.142 11.858 1.00 93.06 91 GLU A N 1
ATOM 676 C CA . GLU A 1 91 ? -20.930 0.733 10.574 1.00 93.06 91 GLU A CA 1
ATOM 677 C C . GLU A 1 91 ? -19.826 1.720 10.184 1.00 93.06 91 GLU A C 1
ATOM 679 O O . GLU A 1 91 ? -20.091 2.908 9.978 1.00 93.06 91 GLU A O 1
ATOM 684 N N . VAL A 1 92 ? -18.597 1.219 10.109 1.00 90.06 92 VAL A N 1
ATOM 685 C CA . VAL A 1 92 ? -17.421 1.940 9.621 1.00 90.06 92 VAL A CA 1
ATOM 686 C C . VAL A 1 92 ? -17.167 1.580 8.164 1.00 90.06 92 VAL A C 1
ATOM 688 O O . VAL A 1 92 ? -17.443 0.455 7.740 1.00 90.06 92 VAL A O 1
ATOM 691 N N . ASN A 1 93 ? -16.651 2.545 7.406 1.00 85.88 93 ASN A N 1
ATOM 692 C CA . ASN A 1 93 ? -16.210 2.349 6.038 1.00 85.88 93 ASN A CA 1
ATOM 693 C C . ASN A 1 93 ? -14.831 2.981 5.801 1.00 85.88 93 ASN A C 1
ATOM 695 O O . ASN A 1 93 ? -14.606 4.112 6.230 1.00 85.88 93 ASN A O 1
ATOM 699 N N . ILE A 1 94 ? -13.962 2.268 5.087 1.00 89.38 94 ILE A N 1
ATOM 700 C CA . ILE A 1 94 ? -12.651 2.736 4.605 1.00 89.38 94 ILE A CA 1
ATOM 701 C C . ILE A 1 94 ? -12.635 2.650 3.079 1.00 89.38 94 ILE A C 1
ATOM 703 O O . ILE A 1 94 ? -13.243 1.725 2.536 1.00 89.38 94 ILE A O 1
ATOM 707 N N . SER A 1 95 ? -12.043 3.642 2.407 1.00 91.56 95 SER A N 1
ATOM 708 C CA . SER A 1 95 ? -11.847 3.626 0.951 1.00 91.56 95 SER A CA 1
ATOM 709 C C . SER A 1 95 ? -10.747 2.632 0.599 1.00 91.56 95 SER A C 1
ATOM 711 O O . SER A 1 95 ? -9.767 2.545 1.332 1.00 91.56 95 SER A O 1
ATOM 713 N N . GLU A 1 96 ? -10.862 1.906 -0.510 1.00 92.81 96 GLU A N 1
ATOM 714 C CA . GLU A 1 96 ? -9.745 1.067 -0.968 1.00 92.81 96 GLU A CA 1
ATOM 715 C C . GLU A 1 96 ? -8.520 1.915 -1.332 1.00 92.81 96 GLU A C 1
ATOM 717 O O . GLU A 1 96 ? -7.401 1.485 -1.075 1.00 92.81 96 GLU A O 1
ATOM 722 N N . SER A 1 97 ? -8.719 3.160 -1.777 1.00 91.94 97 SER A N 1
ATOM 723 C CA . SER A 1 97 ? -7.626 4.123 -1.970 1.00 91.94 97 SER A CA 1
ATOM 724 C C . SER A 1 97 ? -6.890 4.521 -0.694 1.00 91.94 97 SER A C 1
ATOM 726 O O . SER A 1 97 ? -5.707 4.819 -0.753 1.00 91.94 97 SER A O 1
ATOM 728 N N . ASP A 1 98 ? -7.528 4.455 0.481 1.00 91.00 98 ASP A N 1
ATOM 729 C CA . ASP A 1 98 ? -6.812 4.673 1.746 1.00 91.00 98 ASP A CA 1
ATOM 730 C C . ASP A 1 98 ? -5.858 3.490 2.058 1.00 91.00 98 ASP A C 1
ATOM 732 O O . ASP A 1 98 ? -5.066 3.550 2.995 1.00 91.00 98 ASP A O 1
ATOM 736 N N . LEU A 1 99 ? -5.945 2.393 1.293 1.00 92.31 99 LEU A N 1
ATOM 737 C CA . LEU A 1 99 ? -5.086 1.212 1.377 1.00 92.31 99 LEU A CA 1
ATOM 738 C C . LEU A 1 99 ? -4.162 1.067 0.159 1.00 92.31 99 LEU A C 1
ATOM 740 O O . LEU A 1 99 ? -3.562 0.006 0.006 1.00 92.31 99 LEU A O 1
ATOM 744 N N . GLU A 1 100 ? -4.027 2.107 -0.674 1.00 91.06 100 GLU A N 1
ATOM 745 C CA . GLU A 1 100 ? -3.217 2.106 -1.909 1.00 91.06 100 GLU A CA 1
ATOM 746 C C . GLU A 1 100 ? -1.786 1.619 -1.709 1.00 91.06 100 GLU A C 1
ATOM 748 O O . GLU A 1 100 ? -1.179 1.016 -2.590 1.00 91.06 100 GLU A O 1
ATOM 753 N N . SER A 1 101 ? -1.278 1.845 -0.506 1.00 88.62 101 SER A N 1
ATOM 754 C CA . SER A 1 101 ? 0.090 1.563 -0.163 1.00 88.62 101 SER A CA 1
ATOM 755 C C . SER A 1 101 ? 0.295 0.103 0.253 1.00 88.62 101 SER A C 1
ATOM 757 O O . SER A 1 101 ? 1.393 -0.391 0.085 1.00 88.62 101 SER A O 1
ATOM 759 N N . VAL A 1 102 ? -0.727 -0.654 0.685 1.00 91.88 102 VAL A N 1
ATOM 760 C CA . VAL A 1 102 ? -0.574 -2.074 1.086 1.00 91.88 102 VAL A CA 1
ATOM 761 C C . VAL A 1 102 ? 0.141 -2.880 -0.012 1.00 91.88 102 VAL A C 1
ATOM 763 O O . VAL A 1 102 ? -0.320 -2.871 -1.152 1.00 91.88 102 VAL A O 1
ATOM 766 N N . PRO A 1 103 ? 1.223 -3.627 0.292 1.00 91.75 103 PRO A N 1
ATOM 767 C CA . PRO A 1 103 ? 1.996 -4.269 -0.758 1.00 91.75 103 PRO A CA 1
ATOM 768 C C . PRO A 1 103 ? 1.308 -5.536 -1.264 1.00 91.75 103 PRO A C 1
ATOM 770 O O . PRO A 1 103 ? 0.714 -6.307 -0.498 1.00 91.75 103 PRO A O 1
ATOM 773 N N . GLY A 1 104 ? 1.455 -5.800 -2.553 1.00 94.06 104 GLY A N 1
ATOM 774 C CA . GLY A 1 104 ? 0.900 -6.975 -3.201 1.00 94.06 104 GLY A CA 1
ATOM 775 C C . GLY A 1 104 ? 1.328 -7.082 -4.655 1.00 94.06 104 GLY A C 1
ATOM 776 O O . GLY A 1 104 ? 1.45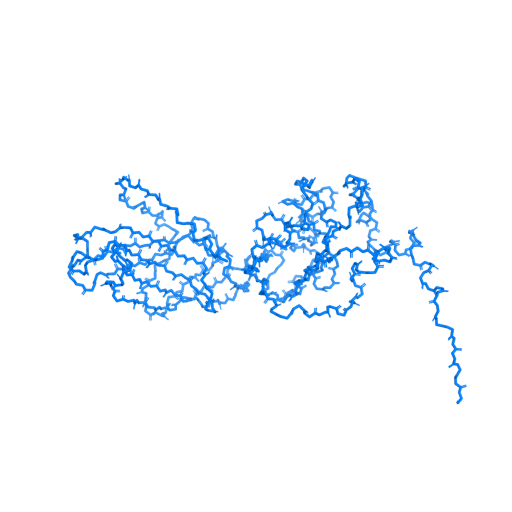9 -6.084 -5.357 1.00 94.06 104 GLY A O 1
ATOM 777 N N . ASP A 1 105 ? 1.532 -8.321 -5.085 1.00 95.75 105 ASP A N 1
ATOM 778 C CA . ASP A 1 105 ? 1.778 -8.665 -6.480 1.00 95.75 105 ASP A CA 1
ATOM 779 C C . ASP A 1 105 ? 0.440 -8.768 -7.230 1.00 95.75 105 ASP A C 1
ATOM 781 O O . ASP A 1 105 ? -0.566 -9.212 -6.664 1.00 95.75 105 ASP A O 1
ATOM 785 N N . ALA A 1 106 ? 0.433 -8.423 -8.518 1.00 95.06 106 ALA A N 1
ATOM 786 C CA . ALA A 1 106 ? -0.759 -8.552 -9.352 1.00 95.06 106 ALA A CA 1
ATOM 787 C C . ALA A 1 106 ? -1.248 -10.012 -9.423 1.00 95.06 106 ALA A C 1
ATOM 789 O O . ALA A 1 106 ? -0.444 -10.946 -9.479 1.00 95.06 106 ALA A O 1
ATOM 790 N N . ASP A 1 107 ? -2.572 -10.220 -9.449 1.00 94.62 107 ASP A N 1
ATOM 791 C CA . ASP A 1 107 ? -3.238 -11.542 -9.416 1.00 94.62 107 ASP A CA 1
ATOM 792 C C . ASP A 1 107 ? -2.937 -12.406 -8.161 1.00 94.62 107 ASP A C 1
ATOM 794 O O . ASP A 1 107 ? -3.400 -13.555 -8.064 1.00 94.62 107 ASP A O 1
ATOM 798 N N . ASP A 1 108 ? -2.188 -11.883 -7.188 1.00 96.12 108 ASP A N 1
ATOM 799 C CA . ASP A 1 108 ? -1.830 -12.574 -5.954 1.00 96.12 108 ASP A CA 1
ATOM 800 C C . ASP A 1 108 ? -2.648 -12.060 -4.756 1.00 96.12 108 ASP A C 1
ATOM 802 O O . ASP A 1 108 ? -3.482 -11.157 -4.844 1.00 96.12 108 ASP A O 1
ATOM 806 N N . THR A 1 109 ? -2.512 -12.742 -3.617 1.00 96.50 109 THR A N 1
ATOM 807 C CA . THR A 1 109 ? -3.300 -12.446 -2.414 1.00 96.50 109 THR A CA 1
ATOM 808 C C . THR A 1 109 ? -2.408 -12.006 -1.266 1.00 96.50 109 THR A C 1
ATOM 810 O O . THR A 1 109 ? -1.598 -12.800 -0.775 1.00 96.50 109 THR A O 1
ATOM 813 N N . THR A 1 110 ? -2.658 -10.800 -0.761 1.00 95.81 110 THR A N 1
ATOM 814 C CA . THR A 1 110 ? -2.065 -10.279 0.473 1.00 95.81 110 THR A CA 1
ATOM 815 C C . THR A 1 110 ? -3.078 -10.362 1.607 1.00 95.81 110 THR A C 1
ATOM 817 O O . THR A 1 110 ? -4.191 -9.859 1.507 1.00 95.81 110 THR A O 1
ATOM 820 N N . THR A 1 111 ? -2.702 -10.984 2.724 1.00 96.44 111 THR A N 1
ATOM 821 C CA . THR A 1 111 ? -3.552 -11.016 3.922 1.00 96.44 111 THR A CA 1
ATOM 822 C C . THR A 1 111 ? -3.190 -9.863 4.854 1.00 96.44 111 THR A C 1
ATOM 824 O O . THR A 1 111 ? -2.094 -9.857 5.419 1.00 96.44 111 THR A O 1
ATOM 827 N N . VAL A 1 112 ? -4.129 -8.948 5.084 1.00 95.94 112 VAL A N 1
ATOM 828 C CA . VAL A 1 112 ? -4.008 -7.857 6.063 1.00 95.94 112 VAL A CA 1
ATOM 829 C C . VAL A 1 112 ? -4.699 -8.213 7.380 1.00 95.94 112 VAL A C 1
ATOM 831 O O . VAL A 1 112 ? -5.601 -9.057 7.433 1.00 95.94 112 VAL A O 1
ATOM 834 N N . GLU A 1 113 ? -4.278 -7.574 8.467 1.00 96.69 113 GLU A N 1
ATOM 835 C CA . GLU A 1 113 ? -4.918 -7.667 9.775 1.00 96.69 113 GLU A CA 1
ATOM 836 C C . GLU A 1 113 ? -5.763 -6.417 10.029 1.00 96.69 113 GLU A C 1
ATOM 838 O O . GLU A 1 113 ? -5.263 -5.291 10.035 1.00 96.69 113 GLU A O 1
ATOM 843 N N . VAL A 1 114 ? -7.054 -6.632 10.276 1.00 96.31 114 VAL A N 1
ATOM 844 C CA . VAL A 1 114 ? -7.985 -5.593 10.707 1.00 96.31 114 VAL A CA 1
ATOM 845 C C . VAL A 1 114 ? -8.156 -5.688 12.211 1.00 96.31 114 VAL A C 1
ATOM 847 O O . VAL A 1 114 ? -8.493 -6.753 12.732 1.00 96.31 114 VAL A O 1
ATOM 850 N N . THR A 1 115 ? -7.981 -4.568 12.908 1.00 95.75 115 THR A N 1
ATOM 851 C CA . THR A 1 115 ? -8.271 -4.450 14.340 1.00 95.75 115 THR A CA 1
ATOM 852 C C . THR A 1 115 ? -9.283 -3.340 14.592 1.00 95.75 115 THR A C 1
ATOM 854 O O . THR A 1 115 ? -9.119 -2.209 14.137 1.00 95.75 115 THR A O 1
ATOM 857 N N . THR A 1 116 ? -10.329 -3.642 15.358 1.00 95.56 116 THR A N 1
ATOM 858 C CA . THR A 1 116 ? -11.359 -2.673 15.752 1.00 95.56 116 THR A CA 1
ATOM 859 C C . THR A 1 116 ? -11.487 -2.589 17.261 1.00 95.56 116 THR A C 1
ATOM 861 O O . THR A 1 116 ? -11.309 -3.583 17.964 1.00 95.56 116 THR A O 1
ATOM 864 N N . TRP A 1 117 ? -11.745 -1.391 17.783 1.00 95.94 117 TRP A N 1
ATOM 865 C CA . TRP A 1 117 ? -11.944 -1.164 19.216 1.00 95.94 117 TRP A CA 1
ATOM 866 C C . TRP A 1 117 ? -12.683 0.150 19.474 1.00 95.94 117 TRP A C 1
ATOM 868 O O . TRP A 1 117 ? -12.867 0.969 18.576 1.00 95.94 117 TRP A O 1
ATOM 878 N N . GLY A 1 118 ? -13.097 0.362 20.722 1.00 96.69 118 GLY A N 1
ATOM 879 C CA . GLY A 1 118 ? -13.710 1.606 21.181 1.00 96.69 118 GLY A CA 1
ATOM 880 C C . GLY A 1 118 ? -12.947 2.225 22.346 1.00 96.69 118 GLY A C 1
ATOM 881 O O . GLY A 1 118 ? -12.411 1.501 23.186 1.00 96.69 118 GLY A O 1
ATOM 882 N N . GLU A 1 119 ? -12.918 3.554 22.433 1.00 97.50 119 GLU A N 1
ATOM 883 C CA . GLU A 1 119 ? -12.277 4.321 23.509 1.00 97.50 119 GLU A CA 1
ATOM 884 C C . GLU A 1 119 ? -13.202 5.390 24.099 1.00 97.50 119 GLU A C 1
ATOM 886 O O . GLU A 1 119 ? -14.141 5.868 23.455 1.00 97.50 119 GLU A O 1
ATOM 891 N N . ASP A 1 120 ? -12.925 5.766 25.348 1.00 96.00 120 ASP A N 1
ATOM 892 C CA . ASP A 1 120 ? -13.525 6.932 25.999 1.00 96.00 120 ASP A CA 1
ATOM 893 C C . ASP A 1 120 ? -12.745 8.237 25.721 1.00 96.00 120 ASP A C 1
ATOM 895 O O . ASP A 1 120 ? -11.759 8.270 24.989 1.00 96.00 120 ASP A O 1
ATOM 899 N N . ALA A 1 121 ? -13.179 9.349 26.323 1.00 92.62 121 ALA A N 1
ATOM 900 C CA . ALA A 1 121 ? -12.528 10.657 26.172 1.00 92.62 121 ALA A CA 1
ATOM 901 C C . ALA A 1 121 ? -11.112 10.771 26.777 1.00 92.62 121 ALA A C 1
ATOM 903 O O . ALA A 1 121 ? -10.469 11.814 26.609 1.00 92.62 121 ALA A O 1
ATOM 904 N N . ASP A 1 122 ? -10.682 9.789 27.571 1.00 94.81 122 ASP A N 1
ATOM 905 C CA . ASP A 1 122 ? -9.363 9.733 28.203 1.00 94.81 122 ASP A CA 1
ATOM 906 C C . ASP A 1 122 ? -8.436 8.721 27.475 1.00 94.81 122 ASP A C 1
ATOM 908 O O . ASP A 1 122 ? -7.365 8.402 28.005 1.00 94.81 122 ASP A O 1
ATOM 912 N N . ASP A 1 123 ? -8.824 8.268 26.270 1.00 93.06 123 ASP A N 1
ATOM 913 C CA . ASP A 1 123 ? -8.142 7.277 25.422 1.00 93.06 123 ASP A CA 1
ATOM 914 C C . ASP A 1 123 ? -8.018 5.890 26.108 1.00 93.06 123 ASP A C 1
ATOM 916 O O . ASP A 1 123 ? -7.065 5.136 25.887 1.00 93.06 123 ASP A O 1
ATOM 920 N N . GLU A 1 124 ? -8.946 5.547 27.017 1.00 95.00 124 GLU A N 1
ATOM 921 C CA . GLU A 1 124 ? -9.028 4.205 27.608 1.00 95.00 124 GLU A CA 1
ATOM 922 C C . GLU A 1 124 ? -9.942 3.303 26.760 1.00 95.00 124 GLU A C 1
ATOM 924 O O . GLU A 1 124 ? -11.090 3.647 26.485 1.00 95.00 124 GLU A O 1
ATOM 929 N N . THR A 1 125 ? -9.459 2.109 26.394 1.00 96.12 125 THR A N 1
ATOM 930 C CA . THR A 1 125 ? -10.251 1.102 25.671 1.00 96.12 125 THR A CA 1
ATOM 931 C C . THR A 1 125 ? -11.488 0.681 26.478 1.00 96.12 125 THR A C 1
ATOM 933 O O . THR A 1 125 ? -11.365 0.207 27.614 1.00 96.12 125 THR A O 1
ATOM 936 N N . THR A 1 126 ? -12.671 0.841 25.885 1.00 94.31 126 THR A N 1
ATOM 937 C CA . THR A 1 126 ? -13.991 0.589 26.495 1.00 94.31 126 THR A CA 1
ATOM 938 C C . THR A 1 126 ? -14.789 -0.516 25.814 1.00 94.31 126 THR A C 1
ATOM 940 O O . THR A 1 126 ? -15.601 -1.140 26.493 1.00 94.31 126 THR A O 1
ATOM 943 N N . THR A 1 127 ? -14.518 -0.790 24.538 1.00 92.00 127 THR A N 1
ATOM 944 C CA . THR A 1 127 ? -15.019 -1.968 23.810 1.00 92.00 127 THR A CA 1
ATOM 945 C C . THR A 1 127 ? -13.883 -2.977 23.650 1.00 92.00 127 THR A C 1
ATOM 947 O O . THR A 1 127 ? -12.739 -2.571 23.422 1.00 92.00 127 THR A O 1
ATOM 950 N N . ASP A 1 128 ? -14.164 -4.272 23.791 1.00 92.12 128 ASP A N 1
ATOM 951 C CA . ASP A 1 128 ? -13.200 -5.341 23.536 1.00 92.12 128 ASP A CA 1
ATOM 952 C C . ASP A 1 128 ? -12.642 -5.199 22.107 1.00 92.12 128 ASP A C 1
ATOM 954 O O . ASP A 1 128 ? -13.386 -5.018 21.147 1.00 92.12 128 ASP A O 1
ATOM 958 N N . ALA A 1 129 ? -11.315 -5.269 21.974 1.00 93.12 129 ALA A N 1
ATOM 959 C CA . ALA A 1 129 ? -10.683 -5.228 20.664 1.00 93.12 129 ALA A CA 1
ATOM 960 C C . ALA A 1 129 ? -10.953 -6.537 19.910 1.00 93.12 129 ALA A C 1
ATOM 962 O O . ALA A 1 129 ? -10.714 -7.621 20.463 1.00 93.12 129 ALA A O 1
ATOM 963 N N . ASP A 1 130 ? -11.409 -6.428 18.665 1.00 94.12 130 ASP A N 1
ATOM 964 C CA . ASP A 1 130 ? -11.583 -7.555 17.755 1.00 94.12 130 ASP A CA 1
ATOM 965 C C . ASP A 1 130 ? -10.576 -7.466 16.614 1.00 94.12 130 ASP A C 1
ATOM 967 O O . ASP A 1 130 ? -10.379 -6.399 16.035 1.00 94.12 130 ASP A O 1
ATOM 971 N N . THR A 1 131 ? -9.932 -8.592 16.322 1.00 95.75 131 THR A N 1
ATOM 972 C CA . THR A 1 131 ? -8.862 -8.681 15.330 1.00 95.75 131 THR A CA 1
ATOM 973 C C . THR A 1 131 ? -9.118 -9.874 14.425 1.00 95.75 131 THR A C 1
ATOM 975 O O . THR A 1 131 ? -9.244 -11.009 14.906 1.00 95.75 131 THR A O 1
ATOM 978 N N . PHE A 1 132 ? -9.162 -9.631 13.121 1.00 96.38 132 PHE A N 1
ATOM 979 C CA . PHE A 1 132 ? -9.409 -10.647 12.106 1.00 96.38 132 PHE A CA 1
ATOM 980 C C . PHE A 1 132 ? -8.587 -10.380 10.844 1.00 96.38 132 PHE A C 1
ATOM 982 O O . PHE A 1 132 ? -8.119 -9.273 10.601 1.00 96.38 132 PHE A O 1
ATOM 989 N N . ALA A 1 133 ? -8.382 -11.437 10.063 1.00 96.56 133 ALA A N 1
ATOM 990 C CA . ALA A 1 133 ? -7.652 -11.370 8.807 1.00 96.56 133 ALA A CA 1
ATOM 991 C C . ALA A 1 133 ? -8.610 -11.083 7.647 1.00 96.56 133 ALA A C 1
ATOM 993 O O . ALA A 1 133 ? -9.724 -11.616 7.638 1.00 96.56 133 ALA A O 1
ATOM 994 N N . VAL A 1 134 ? -8.147 -10.295 6.681 1.00 97.19 134 VAL A N 1
ATOM 995 C CA . VAL A 1 134 ? -8.827 -10.034 5.408 1.00 97.19 134 VAL A CA 1
ATOM 996 C C . VAL A 1 134 ? -7.846 -10.326 4.281 1.00 97.19 134 VAL A C 1
ATOM 998 O O . VAL A 1 134 ? -6.726 -9.824 4.292 1.00 97.19 134 VAL A O 1
ATOM 1001 N N . ASP A 1 135 ? -8.260 -11.145 3.323 1.00 97.56 135 ASP A N 1
ATOM 1002 C CA . ASP A 1 135 ? -7.483 -11.421 2.116 1.00 97.56 135 ASP A CA 1
ATOM 1003 C C . ASP A 1 135 ? -7.804 -10.360 1.048 1.00 97.56 135 ASP A C 1
ATOM 1005 O O . ASP A 1 135 ? -8.961 -10.203 0.665 1.00 97.56 135 ASP A O 1
ATOM 1009 N N . LEU A 1 136 ? -6.800 -9.633 0.566 1.00 96.88 136 LEU A N 1
ATOM 1010 C CA . LEU A 1 136 ? -6.889 -8.738 -0.589 1.00 96.88 136 LEU A CA 1
ATOM 1011 C C . LEU A 1 136 ? -6.349 -9.491 -1.811 1.00 96.88 136 LEU A C 1
ATOM 1013 O O . LEU A 1 136 ? -5.159 -9.793 -1.864 1.00 96.88 136 LEU A O 1
ATOM 1017 N N . GLU A 1 137 ? -7.218 -9.865 -2.750 1.00 96.44 137 GLU A N 1
ATOM 1018 C CA . GLU A 1 137 ? -6.841 -10.430 -4.054 1.00 96.44 137 GLU A CA 1
ATOM 1019 C C . GLU A 1 137 ? -6.662 -9.266 -5.032 1.00 96.44 137 GLU A C 1
ATOM 1021 O O . GLU A 1 137 ? -7.651 -8.661 -5.457 1.00 96.44 137 GLU A O 1
ATOM 1026 N N . PHE A 1 138 ? -5.401 -8.941 -5.323 1.00 96.75 138 PHE A N 1
ATOM 1027 C CA . PHE A 1 138 ? -5.007 -7.801 -6.147 1.00 96.75 138 PHE A CA 1
ATOM 1028 C C . PHE A 1 138 ? -5.490 -7.988 -7.584 1.00 96.75 138 PHE A C 1
ATOM 1030 O O . PHE A 1 138 ? -5.461 -9.095 -8.133 1.00 96.75 138 PHE A O 1
ATOM 1037 N N . ALA A 1 139 ? -5.953 -6.899 -8.190 1.00 96.00 139 ALA A N 1
ATOM 1038 C CA . ALA A 1 139 ? -6.312 -6.879 -9.595 1.00 96.00 139 ALA A CA 1
ATOM 1039 C C . ALA A 1 139 ? -5.078 -7.154 -10.473 1.00 96.00 139 ALA A C 1
ATOM 1041 O O . ALA A 1 139 ? -3.943 -6.861 -10.108 1.00 96.00 139 ALA A O 1
ATOM 1042 N N . ALA A 1 140 ? -5.291 -7.733 -11.654 1.00 94.19 140 ALA A N 1
ATOM 1043 C CA . ALA A 1 140 ? -4.204 -8.058 -12.581 1.00 94.19 140 ALA A CA 1
ATOM 1044 C C . ALA A 1 140 ? -3.438 -6.810 -13.069 1.00 94.19 140 ALA A C 1
ATOM 1046 O O . ALA A 1 140 ? -2.268 -6.892 -13.438 1.00 94.19 140 ALA A O 1
ATOM 1047 N N . ASP A 1 141 ? -4.100 -5.656 -13.093 1.00 93.38 141 ASP A N 1
ATOM 1048 C CA . ASP A 1 141 ? -3.542 -4.375 -13.512 1.00 93.38 141 ASP A CA 1
ATOM 1049 C C . ASP A 1 141 ? -2.926 -3.564 -12.360 1.00 93.38 141 ASP A C 1
ATOM 1051 O O . ASP A 1 141 ? -2.439 -2.465 -12.606 1.00 93.38 141 ASP A O 1
ATOM 1055 N N . HIS A 1 142 ? -2.890 -4.098 -11.134 1.00 93.38 142 HIS A N 1
ATOM 1056 C CA . HIS A 1 142 ? -2.421 -3.376 -9.955 1.00 93.38 142 HIS A CA 1
ATOM 1057 C C . HIS A 1 142 ? -1.416 -4.198 -9.145 1.00 93.38 142 HIS A C 1
ATOM 1059 O O . HIS A 1 142 ? -1.705 -5.315 -8.714 1.00 93.38 142 HIS A O 1
ATOM 1065 N N . ALA A 1 143 ? -0.242 -3.623 -8.904 1.00 95.31 143 ALA A N 1
ATOM 1066 C CA . ALA A 1 143 ? 0.733 -4.147 -7.961 1.00 95.31 143 ALA A CA 1
ATOM 1067 C C . ALA A 1 143 ? 1.369 -3.004 -7.168 1.00 95.31 143 ALA A C 1
ATOM 1069 O O . ALA A 1 143 ? 1.652 -1.931 -7.705 1.00 95.31 143 ALA A O 1
ATOM 1070 N N . THR A 1 144 ? 1.655 -3.274 -5.899 1.00 93.06 144 THR A N 1
ATOM 1071 C CA . THR A 1 144 ? 2.232 -2.297 -4.981 1.00 93.06 144 THR A CA 1
ATOM 1072 C C . THR A 1 144 ? 3.421 -2.895 -4.250 1.00 93.06 144 THR A C 1
ATOM 1074 O O . THR A 1 144 ? 3.362 -4.014 -3.737 1.00 93.06 144 THR A O 1
ATOM 1077 N N . ALA A 1 145 ? 4.501 -2.128 -4.163 1.00 89.00 145 ALA A N 1
ATOM 1078 C CA . ALA A 1 145 ? 5.725 -2.503 -3.475 1.00 89.00 145 ALA A CA 1
ATOM 1079 C C . ALA A 1 145 ? 6.213 -1.373 -2.556 1.00 89.00 145 ALA A C 1
ATOM 1081 O O . ALA A 1 145 ? 5.793 -0.220 -2.688 1.00 89.00 145 ALA A O 1
ATOM 1082 N N . TYR A 1 146 ? 7.108 -1.703 -1.623 1.00 79.44 146 TYR A N 1
ATOM 1083 C CA . TYR A 1 146 ? 7.627 -0.748 -0.645 1.00 79.44 146 TYR A CA 1
ATOM 1084 C C . TYR A 1 146 ? 9.138 -0.737 -0.579 1.00 79.44 146 TYR A C 1
ATOM 1086 O O . TYR A 1 146 ? 9.797 -1.774 -0.503 1.00 79.44 146 TYR A O 1
ATOM 1094 N N . VAL A 1 147 ? 9.676 0.464 -0.413 1.00 68.75 147 VAL A N 1
ATOM 1095 C CA . VAL A 1 147 ? 11.035 0.640 0.083 1.00 68.75 147 VAL A CA 1
ATOM 1096 C C . VAL A 1 147 ? 11.031 0.447 1.605 1.00 68.75 147 VAL A C 1
ATOM 1098 O O . VAL A 1 147 ? 10.788 1.386 2.357 1.00 68.75 147 VAL A O 1
ATOM 1101 N N . ASP A 1 148 ? 11.296 -0.774 2.079 1.00 59.19 148 ASP A N 1
ATOM 1102 C CA . ASP A 1 148 ? 11.589 -0.994 3.505 1.00 59.19 148 ASP A CA 1
ATOM 1103 C C . ASP A 1 148 ? 12.939 -0.340 3.836 1.00 59.19 148 ASP A C 1
ATOM 1105 O O . ASP A 1 148 ? 13.943 -0.633 3.177 1.00 59.19 148 ASP A O 1
ATOM 1109 N N . ASP A 1 149 ? 12.960 0.551 4.836 1.00 54.31 149 ASP A N 1
ATOM 1110 C CA . ASP A 1 149 ? 14.159 1.255 5.300 1.00 54.31 149 ASP A CA 1
ATOM 1111 C C . ASP A 1 149 ? 15.251 0.224 5.613 1.00 54.31 149 ASP A C 1
ATOM 1113 O O . ASP A 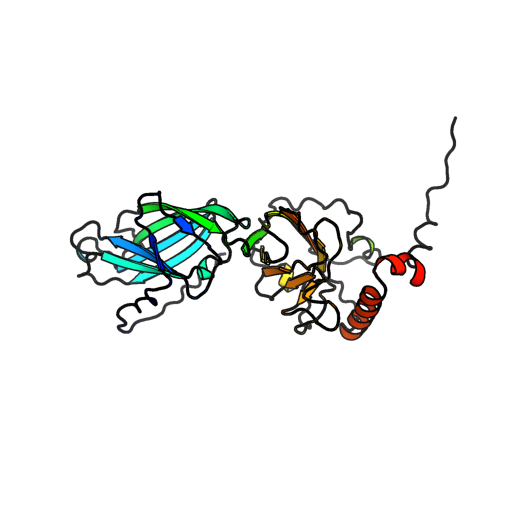1 149 ? 15.152 -0.523 6.602 1.00 54.31 149 ASP A O 1
ATOM 1117 N N . PRO A 1 150 ? 16.323 0.136 4.804 1.00 46.16 150 PRO A N 1
ATOM 1118 C CA . PRO A 1 150 ? 17.388 -0.768 5.138 1.00 46.16 150 PRO A CA 1
ATOM 1119 C C . PRO A 1 150 ? 18.120 -0.158 6.342 1.00 46.16 150 PRO A C 1
ATOM 1121 O O . PRO A 1 150 ? 19.040 0.646 6.191 1.00 46.16 150 PRO A O 1
ATOM 1124 N N . GLU A 1 151 ? 17.786 -0.621 7.561 1.00 41.59 151 GLU A N 1
ATOM 1125 C CA . GLU A 1 151 ? 18.533 -0.320 8.805 1.00 41.59 151 GLU A CA 1
ATOM 1126 C C . GLU A 1 151 ? 20.058 -0.543 8.630 1.00 41.59 151 GLU A C 1
ATOM 1128 O O . GLU A 1 151 ? 20.882 -0.046 9.409 1.00 41.59 151 GLU A O 1
ATOM 1133 N N . ASP A 1 152 ? 20.442 -1.297 7.601 1.00 40.50 152 ASP A N 1
ATOM 1134 C CA . ASP A 1 152 ? 21.774 -1.365 7.039 1.00 40.50 152 ASP A CA 1
ATOM 1135 C C . ASP A 1 152 ? 21.801 -0.665 5.663 1.00 40.50 152 ASP A C 1
ATOM 1137 O O . ASP A 1 152 ? 21.551 -1.308 4.648 1.00 40.50 152 ASP A O 1
ATOM 1141 N N . HIS A 1 153 ? 22.201 0.615 5.599 1.00 44.25 153 HIS A N 1
ATOM 1142 C CA . HIS A 1 153 ? 22.787 1.190 4.379 1.00 44.25 153 HIS A CA 1
ATOM 1143 C C . HIS A 1 153 ? 23.996 0.326 3.986 1.00 44.25 153 HIS A C 1
ATOM 1145 O O . HIS A 1 153 ? 25.141 0.594 4.383 1.00 44.25 153 HIS A O 1
ATOM 1151 N N . ASP A 1 154 ? 23.755 -0.763 3.267 1.00 37.97 154 ASP A N 1
ATOM 1152 C CA . ASP A 1 154 ? 24.811 -1.567 2.701 1.00 37.97 154 ASP A CA 1
ATOM 1153 C C . ASP A 1 154 ? 25.545 -0.649 1.723 1.00 37.97 154 ASP A C 1
ATOM 1155 O O . ASP A 1 154 ? 24.960 -0.073 0.809 1.00 37.97 154 ASP A O 1
ATOM 1159 N N . GLU A 1 155 ? 26.844 -0.441 1.970 1.00 39.31 155 GLU A N 1
ATOM 1160 C CA . GLU A 1 155 ? 27.726 0.264 1.045 1.00 39.31 155 GLU A CA 1
ATOM 1161 C C . GLU A 1 155 ? 27.580 -0.416 -0.323 1.00 39.31 155 GLU A C 1
ATOM 1163 O O . GLU A 1 155 ? 28.173 -1.477 -0.542 1.00 39.31 155 GLU A O 1
ATOM 1168 N N . ILE A 1 156 ? 26.787 0.173 -1.224 1.00 43.12 156 ILE A N 1
ATOM 1169 C CA . ILE A 1 156 ? 26.571 -0.356 -2.568 1.00 43.12 156 ILE A CA 1
ATOM 1170 C C . ILE A 1 156 ? 27.956 -0.547 -3.190 1.00 43.12 156 ILE A C 1
ATOM 1172 O O . ILE A 1 156 ? 28.704 0.413 -3.415 1.00 43.12 156 ILE A O 1
ATOM 1176 N N . GLU A 1 157 ? 28.348 -1.803 -3.444 1.00 37.22 157 GLU A N 1
ATOM 1177 C CA . GLU A 1 157 ? 29.497 -2.061 -4.305 1.00 37.22 157 GLU A CA 1
ATOM 1178 C C . GLU A 1 157 ? 29.120 -1.459 -5.660 1.00 37.22 157 GLU A C 1
ATOM 1180 O O . GLU A 1 157 ? 28.124 -1.902 -6.224 1.00 37.22 157 GLU A O 1
ATOM 1185 N N . PRO A 1 158 ? 29.860 -0.467 -6.195 1.00 39.06 158 PRO A N 1
ATOM 1186 C CA . PRO A 1 158 ? 29.446 0.242 -7.396 1.00 39.06 158 PRO A CA 1
ATOM 1187 C C . PRO A 1 158 ? 29.269 -0.758 -8.538 1.00 39.06 158 PRO A C 1
ATOM 1189 O O . PRO A 1 158 ? 30.242 -1.229 -9.144 1.00 39.06 158 PRO A O 1
ATOM 1192 N N . GLY A 1 159 ? 28.008 -1.095 -8.799 1.00 36.38 159 GLY A N 1
ATOM 1193 C CA . GLY A 1 159 ? 27.574 -1.826 -9.966 1.00 36.38 159 GLY A CA 1
ATOM 1194 C C . GLY A 1 159 ? 27.869 -1.003 -11.210 1.00 36.38 159 GLY A C 1
ATOM 1195 O O . GLY A 1 159 ? 28.185 0.187 -11.152 1.00 36.38 159 GLY A O 1
ATOM 1196 N N . PHE A 1 160 ? 27.792 -1.646 -12.369 1.00 41.94 160 PHE A N 1
ATOM 1197 C CA . PHE A 1 160 ? 28.143 -1.047 -13.659 1.00 41.94 160 PHE A CA 1
ATOM 1198 C C . PHE A 1 160 ? 27.367 0.254 -13.981 1.00 41.94 160 PHE A C 1
ATOM 1200 O O . PHE A 1 160 ? 27.833 1.019 -14.823 1.00 41.94 160 PHE A O 1
ATOM 1207 N N . PHE A 1 161 ? 26.256 0.516 -13.283 1.00 41.09 161 PHE A N 1
ATOM 1208 C CA . PHE A 1 161 ? 25.376 1.678 -13.439 1.00 41.09 161 PHE A CA 1
ATOM 1209 C C . PHE A 1 161 ? 25.459 2.729 -12.319 1.00 41.09 161 PHE A C 1
ATOM 1211 O O . PHE A 1 161 ? 24.765 3.733 -12.391 1.00 41.09 161 PHE A O 1
ATOM 1218 N N . SER A 1 162 ? 26.350 2.578 -11.333 1.00 38.06 162 SER A N 1
ATOM 1219 C CA . SER A 1 162 ? 26.490 3.588 -10.279 1.00 38.06 162 SER A CA 1
ATOM 1220 C C . SER A 1 162 ? 26.991 4.926 -10.857 1.00 38.06 162 SER A C 1
ATOM 1222 O O . SER A 1 162 ? 28.141 5.036 -11.326 1.00 38.06 162 SER A O 1
ATOM 1224 N N . LEU A 1 163 ? 26.150 5.968 -10.779 1.00 44.94 163 LEU A N 1
ATOM 1225 C CA . LEU A 1 163 ? 26.493 7.366 -11.095 1.00 44.94 163 LEU A CA 1
ATOM 1226 C C . LEU A 1 163 ? 27.673 7.878 -10.244 1.00 44.94 163 LEU A C 1
ATOM 1228 O O . LEU A 1 163 ? 28.342 8.843 -10.622 1.00 44.94 163 LEU A O 1
ATOM 1232 N N . ALA A 1 164 ? 28.072 7.143 -9.199 1.00 37.28 164 ALA A N 1
ATOM 1233 C CA . ALA A 1 164 ? 29.289 7.388 -8.427 1.00 37.28 164 ALA A CA 1
ATOM 1234 C C . ALA A 1 164 ? 30.577 7.398 -9.281 1.00 37.28 164 ALA A C 1
ATOM 1236 O O . ALA A 1 164 ? 31.612 7.918 -8.854 1.00 37.28 164 ALA A O 1
ATOM 1237 N N . THR A 1 165 ? 30.551 6.875 -10.514 1.00 38.72 165 THR A N 1
ATOM 1238 C CA . THR A 1 165 ? 31.672 7.012 -11.463 1.00 38.72 165 THR A CA 1
ATOM 1239 C C . THR A 1 165 ? 31.834 8.418 -12.064 1.00 38.72 165 THR A C 1
ATOM 1241 O O . THR A 1 165 ? 32.922 8.727 -12.565 1.00 38.72 165 THR A O 1
ATOM 1244 N N . LEU A 1 166 ? 30.827 9.297 -11.969 1.00 40.41 166 LEU A N 1
ATOM 1245 C CA . LEU A 1 166 ? 30.914 10.721 -12.332 1.00 40.41 166 LEU A CA 1
ATOM 1246 C C . LEU A 1 166 ? 31.472 11.602 -11.196 1.00 40.41 166 LEU A C 1
ATOM 1248 O O . LEU A 1 166 ? 32.020 12.669 -11.480 1.00 40.41 166 LEU A O 1
ATOM 1252 N N . ASN A 1 167 ? 31.501 11.109 -9.950 1.00 35.47 167 ASN A N 1
ATOM 1253 C CA . ASN A 1 167 ? 32.052 11.785 -8.760 1.00 35.47 167 ASN A CA 1
ATOM 1254 C C . ASN A 1 167 ? 33.601 11.851 -8.709 1.00 35.47 167 ASN A C 1
ATOM 1256 O O . ASN A 1 167 ? 34.233 11.854 -7.653 1.00 35.47 167 ASN A O 1
ATOM 1260 N N . VAL A 1 168 ? 34.274 11.948 -9.862 1.00 39.06 168 VAL A N 1
ATOM 1261 C CA . VAL A 1 168 ? 35.746 12.092 -9.948 1.00 39.06 168 VAL A CA 1
ATOM 1262 C C . VAL A 1 168 ? 36.216 13.516 -9.594 1.00 39.06 168 VAL A C 1
ATOM 1264 O O . VAL A 1 168 ? 37.425 13.781 -9.548 1.00 39.06 168 VAL A O 1
ATOM 1267 N N . PHE A 1 169 ? 35.298 14.441 -9.304 1.00 35.38 169 PHE A N 1
ATOM 1268 C CA . PHE A 1 169 ? 35.624 15.827 -8.997 1.00 35.38 169 PHE A CA 1
ATOM 1269 C C . PHE A 1 169 ? 35.047 16.286 -7.653 1.00 35.38 169 PHE A C 1
ATOM 1271 O O . PHE A 1 169 ? 33.880 16.620 -7.546 1.00 35.38 169 PHE A O 1
ATOM 1278 N N . ASP A 1 170 ? 35.982 16.443 -6.717 1.00 35.03 170 ASP A N 1
ATOM 1279 C CA . ASP A 1 170 ? 35.968 17.335 -5.553 1.00 35.03 170 ASP A CA 1
ATOM 1280 C C . ASP A 1 170 ? 35.463 16.795 -4.202 1.00 35.03 170 ASP A C 1
ATOM 1282 O O . ASP A 1 170 ? 34.531 16.011 -4.095 1.00 35.03 170 ASP A O 1
ATOM 1286 N N . ASP A 1 171 ? 36.190 17.219 -3.160 1.00 45.44 171 ASP A N 1
ATOM 1287 C CA . ASP A 1 171 ? 35.826 17.127 -1.743 1.00 45.44 171 ASP A CA 1
ATOM 1288 C C . ASP A 1 171 ? 34.439 17.782 -1.546 1.00 45.44 171 ASP A C 1
ATOM 1290 O O . ASP A 1 171 ? 34.358 19.013 -1.570 1.00 45.44 171 ASP A O 1
ATOM 1294 N N . ALA A 1 172 ? 33.374 17.009 -1.331 1.00 39.31 172 ALA A N 1
ATOM 1295 C CA . ALA A 1 172 ? 32.045 17.538 -1.024 1.00 39.31 172 ALA A CA 1
ATOM 1296 C C . ALA A 1 172 ? 31.396 16.774 0.138 1.00 39.31 172 ALA A C 1
ATOM 1298 O O . ALA A 1 172 ? 31.762 15.634 0.424 1.00 39.31 172 ALA A O 1
ATOM 1299 N N . ASP A 1 173 ? 30.527 17.489 0.848 1.00 45.75 173 ASP A N 1
ATOM 1300 C CA . ASP A 1 173 ? 29.707 17.050 1.976 1.00 45.75 173 ASP A CA 1
ATOM 1301 C C . ASP A 1 173 ? 28.954 15.731 1.692 1.00 45.75 173 ASP A C 1
ATOM 1303 O O . ASP A 1 173 ? 28.862 15.302 0.547 1.00 45.75 173 ASP A O 1
ATOM 1307 N N . GLU A 1 174 ? 28.494 15.058 2.752 1.00 47.34 174 GLU A N 1
ATOM 1308 C CA . GLU A 1 174 ? 27.826 13.745 2.728 1.00 47.34 174 GLU A CA 1
ATOM 1309 C C . GLU A 1 174 ? 26.757 13.675 1.618 1.00 47.34 174 GLU A C 1
ATOM 1311 O O . GLU A 1 174 ? 25.665 14.206 1.771 1.00 47.34 174 GLU A O 1
ATOM 1316 N N . THR A 1 175 ? 27.086 13.055 0.480 1.00 51.38 175 THR A N 1
ATOM 1317 C CA . THR A 1 175 ? 26.117 12.746 -0.576 1.00 51.38 175 THR A CA 1
ATOM 1318 C C . THR A 1 175 ? 25.201 11.655 -0.048 1.00 51.38 175 THR A C 1
ATOM 1320 O O . THR A 1 175 ? 25.673 10.535 0.173 1.00 51.38 175 THR A O 1
ATOM 1323 N N . VAL A 1 176 ? 23.931 11.983 0.172 1.00 56.06 176 VAL A N 1
ATOM 1324 C CA . VAL A 1 176 ? 22.897 10.978 0.413 1.00 56.06 176 VAL A CA 1
ATOM 1325 C C . VAL A 1 176 ? 22.658 10.264 -0.916 1.00 56.06 176 VAL A C 1
ATOM 1327 O O . VAL A 1 176 ? 22.481 10.906 -1.954 1.00 56.06 176 VAL A O 1
ATOM 1330 N N . VAL A 1 177 ? 22.789 8.943 -0.883 1.00 62.28 177 VAL A N 1
ATOM 1331 C CA . VAL A 1 177 ? 22.488 8.041 -1.994 1.00 62.28 177 VAL A CA 1
ATOM 1332 C C . VAL A 1 177 ? 21.414 7.115 -1.465 1.00 62.28 177 VAL A C 1
ATOM 1334 O O . VAL A 1 177 ? 21.660 6.462 -0.447 1.00 62.28 177 VAL A O 1
ATOM 1337 N N . GLN A 1 178 ? 20.269 7.087 -2.134 1.00 69.62 178 GLN A N 1
ATOM 1338 C CA . GLN A 1 178 ? 19.210 6.127 -1.855 1.00 69.62 178 GLN A CA 1
ATOM 1339 C C . GLN A 1 178 ? 19.115 5.159 -3.020 1.00 69.62 178 GLN A C 1
ATOM 1341 O O . GLN A 1 178 ? 19.256 5.551 -4.179 1.00 69.62 178 GLN A O 1
ATOM 1346 N N . SER A 1 179 ? 18.914 3.887 -2.701 1.00 73.88 179 SER A N 1
ATOM 1347 C CA . SER A 1 179 ? 18.707 2.854 -3.701 1.00 73.88 179 SER A CA 1
ATOM 1348 C C . SER A 1 179 ? 17.602 1.916 -3.267 1.00 73.88 179 SER A C 1
ATOM 1350 O O . SER A 1 179 ? 17.598 1.471 -2.121 1.00 73.88 179 SER A O 1
ATOM 1352 N N . TYR A 1 180 ? 16.765 1.551 -4.218 1.00 75.94 180 TYR A N 1
ATOM 1353 C CA . TYR A 1 180 ? 15.728 0.547 -4.102 1.00 75.94 180 TYR A CA 1
ATOM 1354 C C . TYR A 1 180 ? 16.011 -0.579 -5.100 1.00 75.94 180 TYR A C 1
ATOM 1356 O O . TYR A 1 180 ? 16.436 -0.311 -6.225 1.00 75.94 180 TYR A O 1
ATOM 1364 N N . GLU A 1 181 ? 15.816 -1.827 -4.678 1.00 82.56 181 GLU A N 1
ATOM 1365 C CA . GLU A 1 181 ? 15.864 -3.015 -5.535 1.00 82.56 181 GLU A CA 1
ATOM 1366 C C . GLU A 1 181 ? 14.829 -4.023 -5.034 1.00 82.56 181 GLU A C 1
ATOM 1368 O O . GLU A 1 181 ? 14.980 -4.554 -3.931 1.00 82.56 181 GLU A O 1
ATOM 1373 N N . GLU A 1 182 ? 13.816 -4.321 -5.840 1.00 85.19 182 GLU A N 1
ATOM 1374 C CA . GLU A 1 182 ? 12.805 -5.326 -5.507 1.00 85.19 182 GLU A CA 1
ATOM 1375 C C . GLU A 1 182 ? 12.297 -6.044 -6.756 1.00 85.19 182 GLU A C 1
ATOM 1377 O O . GLU A 1 182 ? 12.275 -5.489 -7.855 1.00 85.19 182 GLU A O 1
ATOM 1382 N N . THR A 1 183 ? 11.901 -7.302 -6.569 1.00 89.81 183 THR A N 1
ATOM 1383 C CA . THR A 1 183 ? 11.204 -8.086 -7.586 1.00 89.81 183 THR A CA 1
ATOM 1384 C C . THR A 1 183 ? 9.706 -8.007 -7.302 1.00 89.81 183 THR A C 1
ATOM 1386 O O . THR A 1 183 ? 9.293 -8.443 -6.229 1.00 89.81 183 THR A O 1
ATOM 1389 N N . VAL A 1 184 ? 8.914 -7.507 -8.251 1.00 92.12 184 VAL A N 1
ATOM 1390 C CA . VAL A 1 184 ? 7.453 -7.355 -8.130 1.00 92.12 184 VAL A CA 1
ATOM 1391 C C . VAL A 1 184 ? 6.747 -8.280 -9.116 1.00 92.12 184 VAL A C 1
ATOM 1393 O O . VAL A 1 184 ? 7.147 -8.366 -10.279 1.00 92.12 184 VAL A O 1
ATOM 1396 N N . GLY A 1 185 ? 5.714 -8.988 -8.668 1.00 93.62 185 GLY A N 1
ATOM 1397 C CA . GLY A 1 185 ? 4.879 -9.837 -9.514 1.00 93.62 185 GLY A CA 1
ATOM 1398 C C . GLY A 1 185 ? 3.917 -9.016 -10.374 1.00 93.62 185 GLY A C 1
ATOM 1399 O O . GLY A 1 185 ? 3.206 -8.146 -9.875 1.00 93.62 185 GLY A O 1
ATOM 1400 N N . ILE A 1 186 ? 3.887 -9.315 -11.672 1.00 95.06 186 ILE A N 1
ATOM 1401 C CA . ILE A 1 186 ? 3.021 -8.655 -12.658 1.00 95.06 186 ILE A CA 1
ATOM 1402 C C . ILE A 1 186 ? 2.173 -9.696 -13.392 1.00 95.06 186 ILE A C 1
ATOM 1404 O O . ILE A 1 186 ? 2.588 -10.849 -13.550 1.00 95.06 186 ILE A O 1
ATOM 1408 N N . ALA A 1 187 ? 0.995 -9.303 -13.874 1.00 91.81 187 ALA A N 1
ATOM 1409 C CA . ALA A 1 187 ? 0.142 -10.200 -14.651 1.00 91.81 187 ALA A CA 1
ATOM 1410 C C . ALA A 1 187 ? 0.445 -10.114 -16.153 1.00 91.81 187 ALA A C 1
ATOM 1412 O O . ALA A 1 187 ? 0.465 -11.138 -16.847 1.00 91.81 187 ALA A O 1
ATOM 1413 N N . ASP A 1 188 ? 0.667 -8.897 -16.650 1.00 90.00 188 ASP A N 1
ATOM 1414 C CA . ASP A 1 188 ? 1.079 -8.594 -18.017 1.00 90.00 188 ASP A CA 1
ATOM 1415 C C . ASP A 1 188 ? 1.672 -7.172 -18.102 1.00 90.00 188 ASP A C 1
ATOM 1417 O O . ASP A 1 188 ? 2.042 -6.569 -17.097 1.00 90.00 188 ASP A O 1
ATOM 1421 N N . ASN A 1 189 ? 1.828 -6.644 -19.316 1.00 86.31 189 ASN A N 1
ATOM 1422 C CA . ASN A 1 189 ? 2.365 -5.305 -19.539 1.00 86.31 189 ASN A CA 1
ATOM 1423 C C . ASN A 1 189 ? 1.335 -4.180 -19.325 1.00 86.31 189 ASN A C 1
ATOM 1425 O O . ASN A 1 189 ? 1.696 -3.020 -19.471 1.00 86.31 189 ASN A O 1
ATOM 1429 N N . GLU A 1 190 ? 0.073 -4.494 -19.020 1.00 88.88 190 GLU A N 1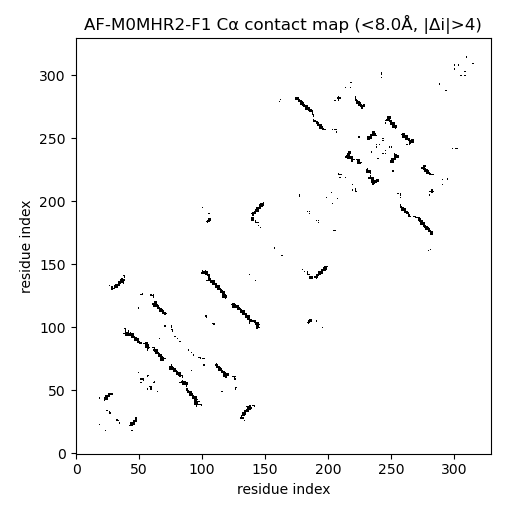
ATOM 1430 C CA . GLU A 1 190 ? -0.921 -3.511 -18.571 1.00 88.88 190 GLU A CA 1
ATOM 1431 C C . GLU A 1 190 ? -0.891 -3.343 -17.036 1.00 88.88 190 GLU A C 1
ATOM 1433 O O . GLU A 1 190 ? -1.569 -2.453 -16.529 1.00 88.88 190 GLU A O 1
ATOM 1438 N N . THR A 1 191 ? -0.107 -4.150 -16.300 1.00 92.44 191 THR A N 1
ATOM 1439 C CA . THR A 1 191 ? 0.084 -3.990 -14.851 1.00 92.44 191 THR A CA 1
ATOM 1440 C C . THR A 1 191 ? 0.812 -2.684 -14.526 1.00 92.44 191 THR A C 1
ATOM 1442 O O . THR A 1 191 ? 1.952 -2.471 -14.944 1.00 92.44 191 THR A O 1
ATOM 1445 N N . GLU A 1 192 ? 0.162 -1.834 -13.733 1.00 92.06 192 GLU A N 1
ATOM 1446 C CA . GLU A 1 192 ? 0.764 -0.663 -13.105 1.00 92.06 192 GLU A CA 1
ATOM 1447 C C . GLU A 1 192 ? 1.430 -1.086 -11.791 1.00 92.06 192 GLU A C 1
ATOM 1449 O O . GLU A 1 192 ? 0.794 -1.702 -10.933 1.00 92.06 192 GLU A O 1
ATOM 1454 N N . VAL A 1 193 ? 2.724 -0.787 -11.648 1.00 93.56 193 VAL A N 1
ATOM 1455 C CA . VAL A 1 193 ? 3.487 -1.093 -10.431 1.00 93.56 193 VAL A CA 1
ATOM 1456 C C . VAL A 1 193 ? 3.811 0.206 -9.710 1.00 93.56 193 VAL A C 1
ATOM 1458 O O . VAL A 1 193 ? 4.589 1.013 -10.226 1.00 93.56 193 VAL A O 1
ATOM 1461 N N . THR A 1 194 ? 3.268 0.385 -8.510 1.00 92.94 194 THR A N 1
ATOM 1462 C CA . THR A 1 194 ? 3.543 1.555 -7.667 1.00 92.94 194 THR A CA 1
ATOM 1463 C C . THR A 1 194 ? 4.487 1.181 -6.533 1.00 92.94 194 THR A C 1
ATOM 1465 O O . THR A 1 194 ? 4.259 0.227 -5.793 1.00 92.94 194 THR A O 1
ATOM 1468 N N . VAL A 1 195 ? 5.577 1.929 -6.400 1.00 89.50 195 VAL A N 1
ATOM 1469 C CA . VAL A 1 195 ? 6.581 1.763 -5.348 1.00 89.50 195 VAL A CA 1
ATOM 1470 C C . VAL A 1 195 ? 6.482 2.949 -4.398 1.00 89.50 195 VAL A C 1
ATOM 1472 O O . VAL A 1 195 ? 6.804 4.067 -4.799 1.00 89.50 195 VAL A O 1
ATOM 1475 N N . TYR A 1 196 ? 6.079 2.703 -3.152 1.00 85.38 196 TYR A N 1
ATOM 1476 C CA . TYR A 1 196 ? 6.013 3.724 -2.101 1.00 85.38 196 TYR A CA 1
ATOM 1477 C C . TYR A 1 196 ? 7.296 3.735 -1.259 1.00 85.38 196 TYR A C 1
ATOM 1479 O O . TYR A 1 196 ? 7.812 2.678 -0.876 1.00 85.38 196 TYR A O 1
ATOM 1487 N N . ASP A 1 197 ? 7.803 4.924 -0.932 1.00 75.62 197 ASP A N 1
ATOM 1488 C CA . ASP A 1 197 ? 8.869 5.107 0.060 1.00 75.62 197 ASP A CA 1
ATOM 1489 C C . ASP A 1 197 ? 8.267 5.397 1.449 1.00 75.62 197 ASP A C 1
ATOM 1491 O O . ASP A 1 197 ? 7.645 6.432 1.660 1.00 75.62 197 ASP A O 1
ATOM 1495 N N . ASP A 1 198 ? 8.459 4.483 2.409 1.00 65.19 198 ASP A N 1
ATOM 1496 C CA . ASP A 1 198 ? 8.056 4.663 3.818 1.00 65.19 198 ASP A CA 1
ATOM 1497 C C . ASP A 1 198 ? 9.277 4.748 4.753 1.00 65.19 198 ASP A C 1
ATOM 1499 O O . ASP A 1 198 ? 9.270 4.276 5.895 1.00 65.19 198 ASP A O 1
ATOM 1503 N N . THR A 1 199 ? 10.388 5.329 4.286 1.00 61.91 199 THR A N 1
ATOM 1504 C CA . THR A 1 199 ? 11.572 5.531 5.129 1.00 61.91 199 THR A CA 1
ATOM 1505 C C . THR A 1 199 ? 11.223 6.386 6.361 1.00 61.91 199 THR A C 1
ATOM 1507 O O . THR A 1 199 ? 11.099 7.613 6.340 1.00 61.91 199 THR A O 1
ATOM 1510 N N . ALA A 1 200 ? 11.083 5.698 7.503 1.00 46.97 200 ALA A N 1
ATOM 1511 C CA . ALA A 1 200 ? 10.478 6.160 8.760 1.00 46.97 200 ALA A CA 1
ATOM 1512 C C . ALA A 1 200 ? 11.148 7.377 9.440 1.00 46.97 200 ALA A C 1
ATOM 1514 O O . ALA A 1 200 ? 10.690 7.849 10.496 1.00 46.97 200 ALA A O 1
ATOM 1515 N N . ASP A 1 201 ? 12.235 7.894 8.869 1.00 47.09 201 ASP A N 1
ATOM 1516 C CA . ASP A 1 201 ? 12.941 9.078 9.342 1.00 47.09 201 ASP A CA 1
ATOM 1517 C C . ASP A 1 201 ? 12.512 10.385 8.651 1.00 47.09 201 ASP A C 1
ATOM 1519 O O . ASP A 1 201 ? 13.052 11.422 9.014 1.00 47.09 201 ASP A O 1
ATOM 1523 N N . GLY A 1 202 ? 11.472 10.409 7.806 1.00 39.88 202 GLY A N 1
ATOM 1524 C CA . GLY A 1 202 ? 10.726 11.637 7.453 1.00 39.88 202 GLY A CA 1
ATOM 1525 C C . GLY A 1 202 ? 11.571 12.808 6.935 1.00 39.88 202 GLY A C 1
ATOM 1526 O O . GLY A 1 202 ? 11.214 13.972 7.143 1.00 39.88 202 GLY A O 1
ATOM 1527 N N . ASP A 1 203 ? 12.719 12.489 6.352 1.00 47.00 203 ASP A N 1
ATOM 1528 C CA . ASP A 1 203 ? 13.377 13.324 5.370 1.00 47.00 203 ASP A CA 1
ATOM 1529 C C . ASP A 1 203 ? 13.042 12.621 4.054 1.00 47.00 203 ASP A C 1
ATOM 1531 O O . ASP A 1 203 ? 13.637 11.583 3.778 1.00 47.00 203 ASP A O 1
ATOM 1535 N N . ASP A 1 204 ? 12.034 13.142 3.347 1.00 58.81 204 ASP A N 1
ATOM 1536 C CA . ASP A 1 204 ? 11.552 12.754 2.016 1.00 58.81 204 ASP A CA 1
ATOM 1537 C C . ASP A 1 204 ? 12.770 12.615 1.078 1.00 58.81 204 ASP A C 1
ATOM 1539 O O . ASP A 1 204 ? 13.245 13.574 0.457 1.00 58.81 204 ASP A O 1
ATOM 1543 N N . ALA A 1 205 ? 13.425 11.453 1.113 1.00 58.47 205 ALA A N 1
ATOM 1544 C CA . ALA A 1 205 ? 14.813 11.358 0.674 1.00 58.47 205 ALA A CA 1
ATOM 1545 C C . ALA A 1 205 ? 14.908 11.488 -0.846 1.00 58.47 205 ALA A C 1
ATOM 1547 O O . ALA A 1 205 ? 15.932 11.937 -1.367 1.00 58.47 205 ALA A O 1
ATOM 1548 N N . TRP A 1 206 ? 13.825 11.139 -1.540 1.00 69.06 206 TRP A N 1
ATOM 1549 C CA . TRP A 1 206 ? 13.656 11.399 -2.958 1.00 69.06 206 TRP A CA 1
ATOM 1550 C C . TRP A 1 206 ? 13.326 12.859 -3.214 1.00 69.06 206 TRP A C 1
ATOM 1552 O O . TRP A 1 206 ? 14.033 13.453 -4.021 1.00 69.06 206 TRP A O 1
ATOM 1562 N N . ASP A 1 207 ? 12.397 13.484 -2.490 1.00 69.94 207 ASP A N 1
ATOM 1563 C CA . ASP A 1 207 ? 12.098 14.919 -2.638 1.00 69.94 207 ASP A CA 1
ATOM 1564 C C . ASP A 1 207 ? 13.309 15.829 -2.387 1.00 69.94 207 ASP A C 1
ATOM 1566 O O . ASP A 1 207 ? 13.461 16.847 -3.058 1.00 69.94 207 ASP A O 1
ATOM 1570 N N . GLU A 1 208 ? 14.219 15.484 -1.466 1.00 64.06 208 GLU A N 1
ATOM 1571 C CA . GLU A 1 208 ? 15.459 16.257 -1.272 1.00 64.06 208 GLU A CA 1
ATOM 1572 C C . GLU A 1 208 ? 16.434 16.101 -2.459 1.00 64.06 208 GLU A C 1
ATOM 1574 O O . GLU A 1 208 ? 17.304 16.953 -2.685 1.00 64.06 208 GLU A O 1
ATOM 1579 N N . VAL A 1 209 ? 16.317 15.011 -3.220 1.00 62.16 209 VAL A N 1
ATOM 1580 C CA . VAL A 1 209 ? 17.155 14.717 -4.392 1.00 62.16 209 VAL A CA 1
ATOM 1581 C C . VAL A 1 209 ? 16.496 15.160 -5.705 1.00 62.16 209 VAL A C 1
ATOM 1583 O O . VAL A 1 209 ? 17.199 15.467 -6.680 1.00 62.16 209 VAL A O 1
ATOM 1586 N N . VAL A 1 210 ? 15.170 15.234 -5.756 1.00 67.75 210 VAL A N 1
ATOM 1587 C CA . VAL A 1 210 ? 14.421 15.826 -6.861 1.00 67.75 210 VAL A CA 1
ATOM 1588 C C . VAL A 1 210 ? 14.614 17.340 -6.798 1.00 67.75 210 VAL A C 1
ATOM 1590 O O . VAL A 1 210 ? 14.413 17.986 -5.777 1.00 67.75 210 VAL A O 1
ATOM 1593 N N . ALA A 1 211 ? 15.092 17.938 -7.888 1.00 62.25 211 ALA A N 1
ATOM 1594 C CA . ALA A 1 211 ? 15.354 19.370 -7.892 1.00 62.25 211 ALA A CA 1
ATOM 1595 C C . ALA A 1 211 ? 14.041 20.166 -7.756 1.00 62.25 211 ALA A C 1
ATOM 1597 O O . ALA A 1 211 ? 13.118 19.949 -8.534 1.00 62.25 211 ALA A O 1
ATOM 1598 N N . ASP A 1 212 ? 14.020 21.175 -6.872 1.00 64.38 212 ASP A N 1
ATOM 1599 C CA . ASP A 1 212 ? 12.914 22.141 -6.660 1.00 64.38 212 ASP A CA 1
ATOM 1600 C C . ASP A 1 212 ? 12.378 22.828 -7.948 1.00 64.38 212 ASP A C 1
ATOM 1602 O O . ASP A 1 212 ? 11.375 23.546 -7.903 1.00 64.38 212 ASP A O 1
ATOM 1606 N N . ASP A 1 213 ? 13.084 22.691 -9.075 1.00 70.88 213 ASP A N 1
ATOM 1607 C CA . ASP A 1 213 ? 12.830 23.381 -10.340 1.00 70.88 213 ASP A CA 1
ATOM 1608 C C . ASP A 1 213 ? 12.302 22.451 -11.462 1.00 70.88 213 ASP A C 1
ATOM 1610 O O . ASP A 1 213 ? 12.224 22.914 -12.600 1.00 70.88 213 ASP A O 1
ATOM 1614 N N . LEU A 1 214 ? 11.949 21.184 -11.188 1.00 76.25 214 LEU A N 1
ATOM 1615 C CA . LEU A 1 214 ? 11.325 20.313 -12.200 1.00 76.25 214 LEU A CA 1
ATOM 1616 C C . LEU A 1 214 ? 9.871 20.728 -12.485 1.00 76.25 214 LEU A C 1
ATOM 1618 O O . LEU A 1 214 ? 9.081 20.993 -11.575 1.00 76.25 214 LEU A O 1
ATOM 1622 N N . GLU A 1 215 ? 9.519 20.797 -13.766 1.00 84.81 215 GLU A N 1
ATOM 1623 C CA . GLU A 1 215 ? 8.143 20.884 -14.249 1.00 84.81 215 GLU A CA 1
ATOM 1624 C C . GLU A 1 215 ? 7.634 19.480 -14.631 1.00 84.81 215 GLU A C 1
ATOM 1626 O O . GLU A 1 215 ? 8.409 18.572 -14.916 1.00 84.81 215 GLU A O 1
ATOM 1631 N N . SER A 1 216 ? 6.313 19.294 -14.613 1.00 88.06 216 SER A N 1
ATOM 1632 C CA . SER A 1 216 ? 5.661 18.059 -15.072 1.00 88.06 216 SER A CA 1
ATOM 1633 C C . SER A 1 216 ? 6.116 17.697 -16.494 1.00 88.06 216 SER A C 1
ATOM 1635 O O . SER A 1 216 ? 6.147 18.585 -17.356 1.00 88.06 216 SER A O 1
ATOM 1637 N N . GLY A 1 217 ? 6.505 16.442 -16.732 1.00 85.19 217 GLY A N 1
ATOM 1638 C CA . GLY A 1 217 ? 7.122 15.998 -17.990 1.00 85.19 217 GLY A CA 1
ATOM 1639 C C . GLY A 1 217 ? 8.651 16.069 -18.008 1.00 85.19 217 GLY A C 1
ATOM 1640 O O . GLY A 1 217 ? 9.283 15.504 -18.902 1.00 85.19 217 GLY A O 1
ATOM 1641 N N . ASP A 1 218 ? 9.289 16.729 -17.039 1.00 85.94 218 ASP A N 1
ATOM 1642 C CA . ASP A 1 218 ? 10.747 16.819 -17.022 1.00 85.94 218 ASP A CA 1
ATOM 1643 C C . ASP A 1 218 ? 11.389 15.476 -16.657 1.00 85.94 218 ASP A C 1
ATOM 1645 O O . ASP A 1 218 ? 10.986 14.785 -15.720 1.00 85.94 218 ASP A O 1
ATOM 1649 N N . VAL A 1 219 ? 12.466 15.132 -17.368 1.00 83.19 219 VAL A N 1
ATOM 1650 C CA . VAL A 1 219 ? 13.279 13.954 -17.051 1.00 83.19 219 VAL A CA 1
ATOM 1651 C C . VAL A 1 219 ? 14.040 14.182 -15.745 1.00 83.19 219 VAL A C 1
ATOM 1653 O O . VAL A 1 219 ? 14.810 15.139 -15.608 1.00 83.19 219 VAL A O 1
ATOM 1656 N N . MET A 1 220 ? 13.911 13.245 -14.810 1.00 79.69 220 MET A N 1
ATOM 1657 C CA . MET A 1 220 ? 14.648 13.239 -13.552 1.00 79.69 220 MET A CA 1
ATOM 1658 C C . MET A 1 220 ? 16.088 12.779 -13.775 1.00 79.69 220 MET A C 1
ATOM 1660 O O . MET A 1 220 ? 16.383 11.601 -13.941 1.00 79.69 220 MET A O 1
ATOM 1664 N N . LEU A 1 221 ? 17.018 13.729 -13.764 1.00 74.06 221 LEU A N 1
ATOM 1665 C CA . LEU A 1 221 ? 18.441 13.469 -14.021 1.00 74.06 221 LEU A CA 1
ATOM 1666 C C . LEU A 1 221 ? 19.251 13.171 -12.753 1.00 74.06 221 LEU A C 1
ATOM 1668 O O . LEU A 1 221 ? 20.412 12.764 -12.844 1.00 74.06 221 LEU A O 1
ATOM 1672 N N . SER A 1 222 ? 18.668 13.428 -11.583 1.00 71.06 222 SER A N 1
ATOM 1673 C CA . SER A 1 222 ? 19.237 13.104 -10.272 1.00 71.06 222 SER A CA 1
ATOM 1674 C C . SER A 1 222 ? 18.945 11.665 -9.835 1.00 71.06 222 SER A C 1
ATOM 1676 O O . SER A 1 222 ? 19.501 11.213 -8.835 1.00 71.06 222 SER A O 1
ATOM 1678 N N . ALA A 1 223 ? 18.143 10.932 -10.608 1.00 75.81 223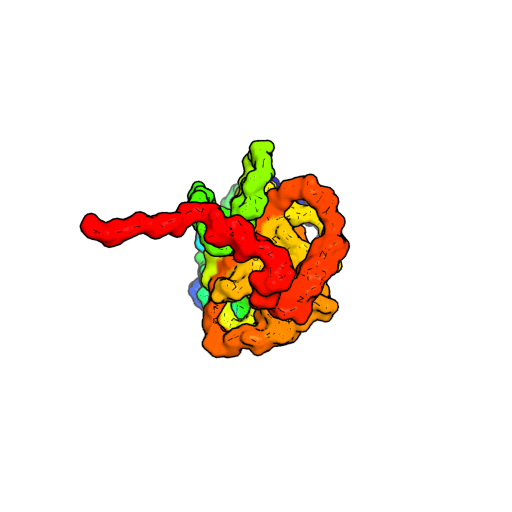 ALA A N 1
ATOM 1679 C CA . ALA A 1 223 ? 17.846 9.524 -10.405 1.00 75.81 223 ALA A CA 1
ATOM 1680 C C . ALA A 1 223 ? 18.190 8.702 -11.657 1.00 75.81 223 ALA A C 1
ATOM 1682 O O . ALA A 1 223 ? 18.288 9.218 -12.772 1.00 75.81 223 ALA A O 1
ATOM 1683 N N . ALA A 1 224 ? 18.426 7.412 -11.462 1.00 79.81 224 ALA A N 1
ATOM 1684 C CA . ALA A 1 224 ? 18.576 6.430 -12.518 1.00 79.81 224 ALA A CA 1
ATOM 1685 C C . ALA A 1 224 ? 17.810 5.173 -12.127 1.00 79.81 224 ALA A C 1
ATOM 1687 O O . ALA A 1 224 ? 17.937 4.706 -10.999 1.00 79.81 224 ALA A O 1
ATOM 1688 N N . ALA A 1 225 ? 17.088 4.588 -13.077 1.00 84.44 225 ALA A N 1
ATOM 1689 C CA . ALA A 1 225 ? 16.365 3.352 -12.844 1.00 84.44 225 ALA A CA 1
ATOM 1690 C C . ALA A 1 225 ? 16.627 2.308 -13.923 1.00 84.44 225 ALA A C 1
ATOM 1692 O O . ALA A 1 225 ? 16.999 2.621 -15.062 1.00 84.44 225 ALA A O 1
ATOM 1693 N N . THR A 1 226 ? 16.426 1.050 -13.547 1.00 84.38 226 THR A N 1
ATOM 1694 C CA . THR A 1 226 ? 16.364 -0.072 -14.476 1.00 84.38 226 THR A CA 1
ATOM 1695 C C . THR A 1 226 ? 15.183 -0.971 -14.148 1.00 84.38 226 THR A C 1
ATOM 1697 O O . THR A 1 226 ? 14.940 -1.230 -12.974 1.00 84.38 226 THR A O 1
ATOM 1700 N N . VAL A 1 227 ? 14.535 -1.507 -15.178 1.00 86.19 227 VAL A N 1
ATOM 1701 C CA . VAL A 1 227 ? 13.532 -2.576 -15.080 1.00 86.19 227 VAL A CA 1
ATOM 1702 C C . VAL A 1 227 ? 14.114 -3.804 -15.779 1.00 86.19 227 VAL A C 1
ATOM 1704 O O . VAL A 1 227 ? 14.605 -3.693 -16.903 1.00 86.19 227 VAL A O 1
ATOM 1707 N N . ASP A 1 228 ? 14.200 -4.942 -15.089 1.00 86.31 228 ASP A N 1
ATOM 1708 C CA . ASP A 1 228 ? 14.902 -6.162 -15.536 1.00 86.31 228 ASP A CA 1
ATOM 1709 C C . ASP A 1 228 ? 16.362 -5.920 -15.978 1.00 86.31 228 ASP A C 1
ATOM 1711 O O . ASP A 1 228 ? 16.946 -6.603 -16.831 1.00 86.31 228 ASP A O 1
ATOM 1715 N N . GLY A 1 229 ? 16.993 -4.914 -15.368 1.00 78.12 229 GLY A N 1
ATOM 1716 C CA . GLY A 1 229 ? 18.350 -4.477 -15.690 1.00 78.12 229 GLY A CA 1
ATOM 1717 C C . GLY A 1 229 ? 18.476 -3.699 -17.006 1.00 78.12 229 GLY A C 1
ATOM 1718 O O . GLY A 1 229 ? 19.605 -3.389 -17.416 1.00 78.12 229 GLY A O 1
ATOM 1719 N N . GLU A 1 230 ? 17.364 -3.369 -17.667 1.00 82.06 230 GLU A N 1
ATOM 1720 C CA . GLU A 1 230 ? 17.313 -2.436 -18.792 1.00 82.06 230 GLU A CA 1
ATOM 1721 C C . GLU A 1 230 ? 17.061 -1.012 -18.276 1.00 82.06 230 GLU A C 1
ATOM 1723 O O . GLU A 1 230 ? 16.148 -0.799 -17.485 1.00 82.06 230 GLU A O 1
ATOM 1728 N N . PRO A 1 231 ? 17.888 -0.022 -18.655 1.00 81.38 231 PRO A N 1
ATOM 1729 C CA . PRO A 1 231 ? 17.713 1.348 -18.188 1.00 81.38 231 PRO A CA 1
ATOM 1730 C C . PRO A 1 231 ? 16.451 1.972 -18.780 1.00 81.38 231 PRO A C 1
ATOM 1732 O O . PRO A 1 231 ? 16.244 1.899 -19.992 1.00 81.38 231 PRO A O 1
ATOM 1735 N N . VAL A 1 232 ? 15.680 2.644 -17.930 1.00 86.44 232 VAL A N 1
ATOM 1736 C CA . VAL A 1 232 ? 14.420 3.308 -18.290 1.00 86.44 232 VAL A CA 1
ATOM 1737 C C . VAL A 1 232 ? 14.498 4.806 -18.000 1.00 86.44 232 VAL A C 1
ATOM 1739 O O . VAL A 1 232 ? 15.313 5.254 -17.188 1.00 86.44 232 VAL A O 1
ATOM 1742 N N . ALA A 1 233 ? 13.687 5.595 -18.705 1.00 88.75 233 ALA A N 1
ATOM 1743 C CA . ALA A 1 233 ? 13.545 7.018 -18.411 1.00 88.75 233 ALA A CA 1
ATOM 1744 C C . ALA A 1 233 ? 12.711 7.213 -17.136 1.00 88.75 233 ALA A C 1
ATOM 1746 O O . ALA A 1 233 ? 11.787 6.444 -16.879 1.00 88.75 233 ALA A O 1
ATOM 1747 N N . MET A 1 234 ? 13.043 8.244 -16.360 1.00 88.94 234 MET A N 1
ATOM 1748 C CA . MET A 1 234 ? 12.288 8.661 -15.180 1.00 88.94 234 MET A CA 1
ATOM 1749 C C . MET A 1 234 ? 11.792 10.087 -15.385 1.00 88.94 234 MET A C 1
ATOM 1751 O O . MET A 1 234 ? 12.586 10.945 -15.778 1.00 88.94 234 MET A O 1
ATOM 1755 N N . PHE A 1 235 ? 10.519 10.338 -15.109 1.00 90.25 235 PHE A N 1
ATOM 1756 C CA . PHE A 1 235 ? 9.868 11.633 -15.287 1.00 90.25 235 PHE A CA 1
ATOM 1757 C C . PHE A 1 235 ? 9.259 12.135 -13.983 1.00 90.25 235 PHE A C 1
ATOM 1759 O O . PHE A 1 235 ? 8.912 11.338 -13.117 1.00 90.25 235 PHE A O 1
ATOM 1766 N N . TYR A 1 236 ? 9.120 13.451 -13.861 1.00 89.12 236 TYR A N 1
ATOM 1767 C CA . TYR A 1 236 ? 8.402 14.085 -12.761 1.00 89.12 236 TYR A CA 1
ATOM 1768 C C . TYR A 1 236 ? 6.936 14.358 -13.141 1.00 89.12 236 TYR A C 1
ATOM 1770 O O . TYR A 1 236 ? 6.690 14.971 -14.180 1.00 89.12 236 TYR A O 1
ATOM 1778 N N . ASP A 1 237 ? 5.993 13.957 -12.281 1.00 89.38 237 ASP A N 1
ATOM 1779 C CA . ASP A 1 237 ? 4.523 14.122 -12.340 1.00 89.38 237 ASP A CA 1
ATOM 1780 C C . ASP A 1 237 ? 3.819 13.448 -13.537 1.00 89.38 237 ASP A C 1
ATOM 1782 O O . ASP A 1 237 ? 2.899 12.657 -13.353 1.00 89.38 237 ASP A O 1
ATOM 1786 N N . GLU A 1 238 ? 4.260 13.688 -14.771 1.00 91.81 238 GLU A N 1
ATOM 1787 C CA . GLU A 1 238 ? 3.752 13.009 -15.970 1.00 91.81 238 GLU A CA 1
ATOM 1788 C C . GLU A 1 238 ? 4.896 12.674 -16.936 1.00 91.81 238 GLU A C 1
ATOM 1790 O O . GLU A 1 238 ? 5.968 13.275 -16.874 1.00 91.81 238 GLU A O 1
ATOM 1795 N N . ALA A 1 239 ? 4.702 11.698 -17.826 1.00 90.75 239 ALA A N 1
ATOM 1796 C CA . ALA A 1 239 ? 5.677 11.400 -18.873 1.00 90.75 239 ALA A CA 1
ATOM 1797 C C . ALA A 1 239 ? 5.593 12.419 -20.024 1.00 90.75 239 ALA A C 1
ATOM 1799 O O . ALA A 1 239 ? 4.514 12.903 -20.367 1.00 90.75 239 ALA A O 1
ATOM 1800 N N . ASP A 1 240 ? 6.729 12.722 -20.659 1.00 89.75 240 ASP A N 1
ATOM 1801 C CA . ASP A 1 240 ? 6.758 13.546 -21.875 1.00 89.75 240 ASP A CA 1
ATOM 1802 C C . ASP A 1 240 ? 6.535 12.674 -23.124 1.00 89.75 240 ASP A C 1
ATOM 1804 O O . ASP A 1 240 ? 7.416 11.907 -23.533 1.00 89.75 240 ASP A O 1
ATOM 1808 N N . ASP A 1 241 ? 5.368 12.831 -23.760 1.00 89.38 241 ASP A N 1
ATOM 1809 C CA . ASP A 1 241 ? 4.954 12.103 -24.968 1.00 89.38 241 ASP A CA 1
ATOM 1810 C C . ASP A 1 241 ? 5.779 12.454 -26.223 1.00 89.38 241 ASP A C 1
ATOM 1812 O O . ASP A 1 241 ? 5.701 11.762 -27.246 1.00 89.38 241 ASP A O 1
ATOM 1816 N N . ASP A 1 242 ? 6.595 13.514 -26.174 1.00 86.81 242 ASP A N 1
ATOM 1817 C CA . ASP A 1 242 ? 7.596 13.804 -27.202 1.00 86.81 242 ASP A CA 1
ATOM 1818 C C . ASP A 1 242 ? 8.893 12.974 -27.006 1.00 86.81 242 ASP A C 1
ATOM 1820 O O . ASP A 1 242 ? 9.690 12.882 -27.952 1.00 86.81 242 ASP A O 1
ATOM 1824 N N . LEU A 1 243 ? 9.117 12.366 -25.828 1.00 83.06 243 LEU A N 1
ATOM 1825 C CA . LEU A 1 243 ? 10.334 11.611 -25.472 1.00 83.06 243 LEU A CA 1
ATOM 1826 C C . LEU A 1 243 ? 10.146 10.094 -25.395 1.00 83.06 243 LEU A C 1
ATOM 1828 O O . LEU A 1 243 ? 11.068 9.372 -25.785 1.00 83.06 243 LEU A O 1
ATOM 1832 N N . VAL A 1 244 ? 8.995 9.629 -24.912 1.00 87.56 244 VAL A N 1
ATOM 1833 C CA . VAL A 1 244 ? 8.632 8.205 -24.829 1.00 87.56 244 VAL A CA 1
ATOM 1834 C C . VAL A 1 244 ? 7.293 7.954 -25.513 1.00 87.56 244 VAL A C 1
ATOM 1836 O O . VAL A 1 244 ? 6.407 8.808 -25.512 1.00 87.56 244 VAL A O 1
ATOM 1839 N N . ASP A 1 245 ? 7.135 6.780 -26.118 1.00 90.31 245 ASP A N 1
ATOM 1840 C CA . ASP A 1 245 ? 5.822 6.294 -26.533 1.00 90.31 245 ASP A CA 1
ATOM 1841 C C . ASP A 1 245 ? 5.174 5.583 -25.341 1.00 90.31 245 ASP A C 1
ATOM 1843 O O . ASP A 1 245 ? 5.552 4.462 -25.018 1.00 90.31 245 ASP A O 1
ATOM 1847 N N . GLU A 1 246 ? 4.180 6.222 -24.714 1.00 86.31 246 GLU A N 1
ATOM 1848 C CA . GLU A 1 246 ? 3.466 5.715 -23.524 1.00 86.31 246 GLU A CA 1
ATOM 1849 C C . GLU A 1 246 ? 2.878 4.302 -23.695 1.00 86.31 246 GLU A C 1
ATOM 1851 O O . GLU A 1 246 ? 2.472 3.677 -22.722 1.00 86.31 246 GLU A O 1
ATOM 1856 N N . THR A 1 247 ? 2.771 3.807 -24.933 1.00 86.31 247 THR A N 1
ATOM 1857 C CA . THR A 1 247 ? 2.271 2.459 -25.216 1.00 86.31 247 THR A CA 1
ATOM 1858 C C . THR A 1 247 ? 3.355 1.461 -25.583 1.00 86.31 247 THR A C 1
ATOM 1860 O O . THR A 1 247 ? 3.144 0.271 -25.394 1.00 86.31 247 THR A O 1
ATOM 1863 N N . GLU A 1 248 ? 4.486 1.897 -26.138 1.00 87.94 248 GLU A N 1
ATOM 1864 C CA . GLU A 1 248 ? 5.555 0.993 -26.586 1.00 87.94 248 GLU A CA 1
ATOM 1865 C C . GLU A 1 248 ? 6.707 0.921 -25.567 1.00 87.94 248 GLU A C 1
ATOM 1867 O O . GLU A 1 248 ? 7.241 -0.166 -25.346 1.00 87.94 248 GLU A O 1
ATOM 1872 N N . ASP A 1 249 ? 7.056 2.031 -24.912 1.00 89.94 249 ASP A N 1
ATOM 1873 C CA . ASP A 1 249 ? 8.240 2.158 -24.057 1.00 89.94 249 ASP A CA 1
ATOM 1874 C C . ASP A 1 249 ? 7.934 1.913 -22.568 1.00 89.94 249 ASP A C 1
ATOM 1876 O O . ASP A 1 249 ? 6.899 2.330 -22.056 1.00 89.94 249 ASP A O 1
ATOM 1880 N N . THR A 1 250 ? 8.880 1.302 -21.845 1.00 91.75 250 THR A N 1
ATOM 1881 C CA . THR A 1 250 ? 8.849 1.212 -20.374 1.00 91.75 250 THR A CA 1
ATOM 1882 C C . THR A 1 250 ? 9.525 2.435 -19.747 1.00 91.75 250 THR A C 1
ATOM 1884 O O . THR A 1 250 ? 10.662 2.776 -20.097 1.00 91.75 250 THR A O 1
ATOM 1887 N N . TYR A 1 251 ? 8.862 3.074 -18.786 1.00 92.62 251 TYR A N 1
ATOM 1888 C CA . TYR A 1 251 ? 9.347 4.267 -18.083 1.00 92.62 251 TYR A CA 1
ATOM 1889 C C . TYR A 1 251 ? 8.838 4.310 -16.639 1.00 92.62 251 TYR A C 1
ATOM 1891 O O . TYR A 1 251 ? 8.018 3.493 -16.228 1.00 92.62 251 TYR A O 1
ATOM 1899 N N . ILE A 1 252 ? 9.345 5.257 -15.852 1.00 93.38 252 ILE A N 1
ATOM 1900 C CA . ILE A 1 252 ? 8.912 5.492 -14.471 1.00 93.38 252 ILE A CA 1
ATOM 1901 C C . ILE A 1 252 ? 8.483 6.949 -14.323 1.00 93.38 252 ILE A C 1
ATOM 1903 O O . ILE A 1 252 ? 9.124 7.845 -14.875 1.00 93.38 252 ILE A O 1
ATOM 1907 N N . VAL A 1 253 ? 7.422 7.185 -13.562 1.00 93.06 253 VAL A N 1
ATOM 1908 C CA . VAL A 1 253 ? 6.977 8.520 -13.150 1.00 93.06 253 VAL A CA 1
ATOM 1909 C C . VAL A 1 253 ? 7.117 8.630 -11.639 1.00 93.06 253 VAL A C 1
ATOM 1911 O O . VAL A 1 253 ? 6.775 7.694 -10.930 1.00 93.06 253 VAL A O 1
ATOM 1914 N N . TYR A 1 254 ? 7.643 9.749 -11.159 1.00 90.31 254 TYR A N 1
ATOM 1915 C CA . TYR A 1 254 ? 7.616 10.135 -9.752 1.00 90.31 254 TYR A CA 1
ATOM 1916 C C . TYR A 1 254 ? 6.583 11.244 -9.578 1.00 90.31 254 TYR A C 1
ATOM 1918 O O . TYR A 1 254 ? 6.746 12.310 -10.176 1.00 90.31 254 TYR A O 1
ATOM 1926 N N . ASP A 1 255 ? 5.533 11.016 -8.799 1.00 83.62 255 ASP A N 1
ATOM 1927 C CA . ASP A 1 255 ? 4.414 11.960 -8.655 1.00 83.62 255 ASP A CA 1
ATOM 1928 C C . ASP A 1 255 ? 4.691 13.118 -7.675 1.00 83.62 255 ASP A C 1
ATOM 1930 O O . ASP A 1 255 ? 3.993 14.135 -7.691 1.00 83.62 255 ASP A O 1
ATOM 1934 N N . GLY A 1 256 ? 5.766 13.018 -6.889 1.00 75.94 256 GLY A N 1
ATOM 1935 C CA . GLY A 1 256 ? 6.130 14.012 -5.879 1.00 75.94 256 GLY A CA 1
ATOM 1936 C C . GLY A 1 256 ? 5.434 13.831 -4.531 1.00 75.94 256 GLY A C 1
ATOM 1937 O O . GLY A 1 256 ? 5.530 14.737 -3.707 1.00 75.94 256 GLY A O 1
ATOM 1938 N N . ASP A 1 257 ? 4.750 12.707 -4.320 1.00 76.56 257 ASP A N 1
ATOM 1939 C CA . ASP A 1 257 ? 4.160 12.282 -3.049 1.00 76.56 257 ASP A CA 1
ATOM 1940 C C . ASP A 1 257 ? 4.789 10.930 -2.610 1.00 76.56 257 ASP A C 1
ATOM 1942 O O . ASP A 1 257 ? 4.094 10.002 -2.205 1.00 76.56 257 ASP A O 1
ATOM 1946 N N . ASP A 1 258 ? 6.125 10.820 -2.705 1.00 78.38 258 ASP A N 1
ATOM 1947 C CA . ASP A 1 258 ? 6.935 9.646 -2.316 1.00 78.38 258 ASP A CA 1
ATOM 1948 C C . ASP A 1 258 ? 6.595 8.328 -3.050 1.00 78.38 258 ASP A C 1
ATOM 1950 O O . ASP A 1 258 ? 6.956 7.238 -2.590 1.00 78.38 258 ASP A O 1
ATOM 1954 N N . ALA A 1 259 ? 5.955 8.408 -4.223 1.00 86.88 259 ALA A N 1
ATOM 1955 C CA . ALA A 1 259 ? 5.590 7.245 -5.026 1.00 86.88 259 ALA A CA 1
ATOM 1956 C C . ALA A 1 259 ? 6.213 7.261 -6.432 1.00 86.88 259 ALA A C 1
ATOM 1958 O O . ALA A 1 259 ? 6.252 8.273 -7.140 1.00 86.88 259 ALA A O 1
ATOM 1959 N N . PHE A 1 260 ? 6.701 6.093 -6.854 1.00 90.62 260 PHE A N 1
ATOM 1960 C CA . PHE A 1 260 ? 7.163 5.838 -8.216 1.00 90.62 260 PHE A CA 1
ATOM 1961 C C . PHE A 1 260 ? 6.217 4.873 -8.921 1.00 90.62 260 PHE A C 1
ATOM 1963 O O . PHE A 1 260 ? 6.053 3.739 -8.481 1.00 90.62 260 PHE A O 1
ATOM 1970 N N . THR A 1 261 ? 5.681 5.270 -10.068 1.00 93.94 261 THR A N 1
ATOM 1971 C CA . THR A 1 261 ? 4.838 4.416 -10.909 1.00 93.94 261 THR A CA 1
ATOM 1972 C C . THR A 1 261 ? 5.647 3.898 -12.092 1.00 93.94 261 THR A C 1
ATOM 1974 O O . THR A 1 261 ? 6.050 4.662 -12.978 1.00 93.94 261 THR A O 1
ATOM 1977 N N . VAL A 1 262 ? 5.891 2.590 -12.133 1.00 94.19 262 VAL A N 1
ATOM 1978 C CA . VAL A 1 262 ? 6.515 1.909 -13.271 1.00 94.19 262 VAL A CA 1
ATOM 1979 C C . VAL A 1 262 ? 5.438 1.598 -14.304 1.00 94.19 262 VAL A C 1
ATOM 1981 O O . VAL A 1 262 ? 4.497 0.854 -14.043 1.00 94.19 262 VAL A O 1
ATOM 1984 N N . ASN A 1 263 ? 5.603 2.163 -15.495 1.00 93.75 263 ASN A N 1
ATOM 1985 C CA . ASN A 1 263 ? 4.725 1.957 -16.637 1.00 93.75 263 ASN A CA 1
ATOM 1986 C C . ASN A 1 263 ? 5.410 0.985 -17.601 1.00 93.75 263 ASN A C 1
ATOM 1988 O O . ASN A 1 263 ? 6.493 1.282 -18.114 1.00 93.75 263 ASN A O 1
ATOM 1992 N N . LEU A 1 264 ? 4.805 -0.181 -17.831 1.00 92.31 264 LEU A N 1
ATOM 1993 C CA . LEU A 1 264 ? 5.337 -1.210 -18.724 1.00 92.31 264 LEU A CA 1
ATOM 1994 C C . LEU A 1 264 ? 4.829 -0.986 -20.157 1.00 92.31 264 LEU A C 1
ATOM 1996 O O . LEU A 1 264 ? 3.630 -0.920 -20.404 1.00 92.31 264 LEU A O 1
ATOM 2000 N N . GLY A 1 265 ? 5.742 -0.870 -21.122 1.00 88.12 265 GLY A N 1
ATOM 2001 C CA . GLY A 1 265 ? 5.376 -0.706 -22.532 1.00 88.12 265 GLY A CA 1
ATOM 2002 C C . GLY A 1 265 ? 5.107 -2.034 -23.251 1.00 88.12 265 GLY A C 1
ATOM 2003 O O . GLY A 1 265 ? 5.527 -3.097 -22.805 1.00 88.12 265 GLY A O 1
ATOM 2004 N N . ASP A 1 266 ? 4.473 -1.995 -24.424 1.00 87.06 266 ASP A N 1
ATOM 2005 C CA . ASP A 1 266 ? 4.256 -3.156 -25.310 1.00 87.06 266 ASP A CA 1
ATOM 2006 C C . ASP A 1 266 ? 5.567 -3.808 -25.805 1.00 87.06 266 ASP A C 1
ATOM 2008 O O . ASP A 1 266 ? 5.550 -4.942 -26.301 1.00 87.06 266 ASP A O 1
ATOM 2012 N N . GLU A 1 267 ? 6.705 -3.103 -25.750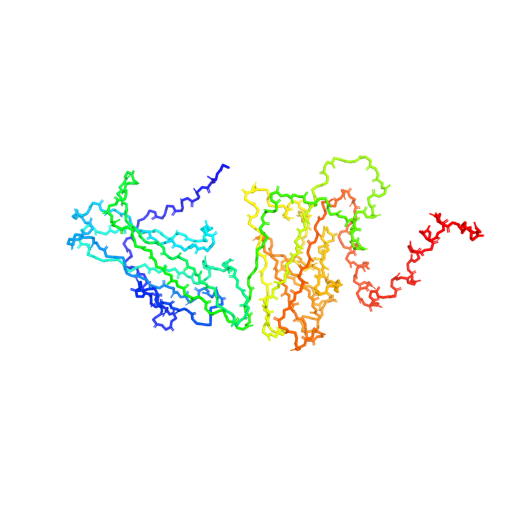 1.00 81.44 267 GLU A N 1
ATOM 2013 C CA . GLU A 1 267 ? 8.014 -3.701 -26.046 1.00 81.44 267 GLU A CA 1
ATOM 2014 C C . GLU A 1 267 ? 8.558 -4.559 -24.893 1.00 81.44 267 GLU A C 1
ATOM 2016 O O . GLU A 1 267 ? 9.481 -5.353 -25.121 1.00 81.44 267 GLU A O 1
ATOM 2021 N N . PHE A 1 268 ? 7.972 -4.444 -23.697 1.00 82.81 268 PHE A N 1
ATOM 2022 C CA . PHE A 1 268 ? 8.263 -5.297 -22.552 1.00 82.81 268 PHE A CA 1
ATOM 2023 C C . PHE A 1 268 ? 7.810 -6.748 -22.812 1.00 82.81 268 PHE A C 1
ATOM 2025 O O . PHE A 1 268 ? 6.935 -7.018 -23.638 1.00 82.81 268 PHE A O 1
ATOM 2032 N N . ASP A 1 269 ? 8.457 -7.724 -22.167 1.00 81.31 269 ASP A N 1
ATOM 2033 C CA . ASP A 1 269 ? 8.184 -9.143 -22.426 1.00 81.31 269 ASP A CA 1
ATOM 2034 C C . ASP A 1 269 ? 6.784 -9.534 -21.912 1.00 81.31 269 ASP A C 1
ATOM 2036 O O . ASP A 1 269 ? 6.587 -9.741 -20.721 1.00 81.31 269 ASP A O 1
ATOM 2040 N N . GLU A 1 270 ? 5.816 -9.674 -22.830 1.00 76.75 270 GLU A N 1
ATOM 2041 C CA . GLU A 1 270 ? 4.415 -10.057 -22.547 1.00 76.75 270 GLU A CA 1
ATOM 2042 C C . GLU A 1 270 ? 4.264 -11.412 -21.823 1.00 76.75 270 GLU A C 1
ATOM 2044 O O . GLU A 1 270 ? 3.182 -11.740 -21.342 1.00 76.75 270 GLU A O 1
ATOM 2049 N N . ASP A 1 271 ? 5.317 -12.238 -21.805 1.00 81.31 271 ASP A N 1
ATOM 2050 C CA . ASP A 1 271 ? 5.337 -13.536 -21.123 1.00 81.31 271 ASP A CA 1
ATOM 2051 C C . ASP A 1 271 ? 5.963 -13.458 -19.702 1.00 81.31 271 ASP A C 1
ATOM 2053 O O . ASP A 1 271 ? 6.108 -14.507 -19.059 1.00 81.31 271 ASP A O 1
ATOM 2057 N N . SER A 1 272 ? 6.382 -12.277 -19.225 1.00 86.12 272 SER A N 1
ATOM 2058 C CA . SER A 1 272 ? 6.925 -12.081 -17.870 1.00 86.12 272 SER A CA 1
ATOM 2059 C C . SER A 1 272 ? 5.829 -12.138 -16.800 1.00 86.12 272 SER A C 1
ATOM 2061 O O . SER A 1 272 ? 4.736 -11.627 -16.994 1.00 86.12 272 SER A O 1
ATOM 2063 N N . GLU A 1 273 ? 6.142 -12.778 -15.669 1.00 91.31 273 GLU A N 1
ATOM 2064 C CA . GLU A 1 273 ? 5.262 -12.899 -14.486 1.00 91.31 273 GLU A CA 1
ATOM 2065 C C . GLU A 1 273 ? 5.814 -12.084 -13.290 1.00 91.31 273 GLU A C 1
ATOM 2067 O O . GLU A 1 273 ? 5.198 -12.015 -12.234 1.00 91.31 273 GLU A O 1
ATOM 2072 N N . GLU A 1 274 ? 7.015 -11.516 -13.427 1.00 92.94 274 GLU A N 1
ATOM 2073 C CA . GLU A 1 274 ? 7.731 -10.750 -12.402 1.00 92.94 274 GLU A CA 1
ATOM 2074 C C . GLU A 1 274 ? 8.680 -9.752 -13.087 1.00 92.94 274 GLU A C 1
ATOM 2076 O O . GLU A 1 274 ? 9.152 -10.034 -14.195 1.00 92.94 274 GLU A O 1
ATOM 2081 N N . ILE A 1 275 ? 8.963 -8.622 -12.434 1.00 91.00 275 ILE A N 1
ATOM 2082 C CA . ILE A 1 275 ? 9.948 -7.620 -12.865 1.00 91.00 275 ILE A CA 1
ATOM 2083 C C . ILE A 1 275 ? 10.914 -7.280 -11.736 1.00 91.00 275 ILE A C 1
ATOM 2085 O O . ILE A 1 275 ? 10.500 -7.128 -10.592 1.00 91.00 275 ILE A O 1
ATOM 2089 N N . ASP A 1 276 ? 12.194 -7.109 -12.057 1.00 88.94 276 ASP A N 1
ATOM 2090 C CA . ASP A 1 276 ? 13.184 -6.547 -11.134 1.00 88.94 276 ASP A CA 1
ATOM 2091 C C . ASP A 1 276 ? 13.254 -5.021 -11.323 1.00 88.94 276 ASP A C 1
ATOM 2093 O O . ASP A 1 276 ? 13.774 -4.538 -12.336 1.00 88.94 276 ASP A O 1
ATOM 2097 N N . VAL A 1 277 ? 12.766 -4.248 -10.352 1.00 87.12 277 VAL A N 1
ATOM 2098 C CA . VAL A 1 277 ? 12.825 -2.778 -10.353 1.00 87.12 277 VAL A CA 1
ATOM 2099 C C . VAL A 1 277 ? 14.006 -2.321 -9.510 1.00 87.12 277 VAL A C 1
ATOM 2101 O O . VAL A 1 277 ? 14.144 -2.694 -8.349 1.00 87.12 277 VAL A O 1
ATOM 2104 N N . PHE A 1 278 ? 14.863 -1.486 -10.093 1.00 85.00 278 PHE A N 1
ATOM 2105 C CA . PHE A 1 278 ? 15.962 -0.830 -9.390 1.00 85.00 278 PHE A CA 1
ATOM 2106 C C . PHE A 1 278 ? 15.897 0.676 -9.612 1.00 85.00 278 PHE A C 1
ATOM 2108 O O . PHE A 1 278 ? 15.866 1.113 -10.762 1.00 85.00 278 PHE A O 1
ATOM 2115 N N . ILE A 1 279 ? 15.942 1.465 -8.538 1.00 83.19 279 ILE A N 1
ATOM 2116 C CA . ILE A 1 279 ? 15.955 2.934 -8.581 1.00 83.19 279 ILE A CA 1
ATOM 2117 C C . ILE A 1 279 ? 17.108 3.428 -7.701 1.00 83.19 279 ILE A C 1
ATOM 2119 O O . ILE A 1 279 ? 17.211 3.038 -6.547 1.00 83.19 279 ILE A O 1
ATOM 2123 N N . ASP A 1 280 ? 17.989 4.278 -8.228 1.00 78.50 280 ASP A N 1
ATOM 2124 C CA . ASP A 1 280 ? 19.109 4.913 -7.512 1.00 78.50 280 ASP A CA 1
ATOM 2125 C C . ASP A 1 280 ? 18.983 6.428 -7.652 1.00 78.50 280 ASP A C 1
ATOM 2127 O O . ASP A 1 280 ? 18.995 6.944 -8.770 1.00 78.50 280 ASP A O 1
ATOM 2131 N N . SER A 1 281 ? 18.904 7.155 -6.540 1.00 73.00 281 SER A N 1
ATOM 2132 C CA . SER A 1 281 ? 19.055 8.610 -6.536 1.00 73.00 281 SER A CA 1
ATOM 2133 C C . SER A 1 281 ? 20.392 9.028 -5.965 1.00 73.00 281 SER A C 1
ATOM 2135 O O . SER A 1 281 ? 20.927 8.467 -5.005 1.00 73.00 281 SER A O 1
ATOM 2137 N N . GLN A 1 282 ? 20.937 10.086 -6.556 1.00 63.56 282 GLN A N 1
ATOM 2138 C CA . GLN A 1 282 ? 22.094 10.780 -6.021 1.00 63.56 282 GLN A CA 1
ATOM 2139 C C . GLN A 1 282 ? 21.765 12.253 -5.979 1.00 63.56 282 GLN A C 1
ATOM 2141 O O . GLN A 1 282 ? 21.393 12.831 -7.000 1.00 63.56 282 GLN A O 1
ATOM 2146 N N . ASN A 1 283 ? 21.964 12.874 -4.816 1.00 53.78 283 ASN A N 1
ATOM 2147 C CA . ASN A 1 283 ? 21.829 14.317 -4.706 1.00 53.78 283 ASN A CA 1
ATOM 2148 C C . ASN A 1 283 ? 22.790 14.963 -5.716 1.00 53.78 283 ASN A C 1
ATOM 2150 O O . ASN A 1 283 ? 24.022 14.873 -5.585 1.00 53.78 283 ASN A O 1
ATOM 2154 N N . ALA A 1 284 ? 22.231 15.501 -6.802 1.00 44.53 284 ALA A N 1
ATOM 2155 C CA . ALA A 1 284 ? 23.021 16.052 -7.879 1.00 44.53 284 ALA A CA 1
ATOM 2156 C C . ALA A 1 284 ? 23.783 17.240 -7.293 1.00 44.53 284 ALA A C 1
ATOM 2158 O O . ALA A 1 284 ? 23.194 18.211 -6.824 1.00 44.53 284 ALA A O 1
ATOM 2159 N N . LEU A 1 285 ? 25.118 17.157 -7.310 1.00 42.69 285 LEU A N 1
ATOM 2160 C CA . LEU A 1 285 ? 25.996 18.315 -7.147 1.00 42.69 285 LEU A CA 1
ATOM 2161 C C . LEU A 1 285 ? 25.347 19.515 -7.842 1.00 42.69 285 LEU A C 1
ATOM 2163 O O . LEU A 1 285 ? 24.961 19.344 -8.995 1.00 42.69 285 LEU A O 1
ATOM 2167 N N . GLU A 1 286 ? 25.283 20.677 -7.167 1.00 41.28 286 GLU A N 1
ATOM 2168 C CA . GLU A 1 286 ? 24.860 22.006 -7.664 1.00 41.28 286 GLU A CA 1
ATOM 2169 C C . GLU A 1 286 ? 25.632 22.419 -8.945 1.00 41.28 286 GLU A C 1
ATOM 2171 O O . GLU A 1 286 ? 26.389 23.397 -9.000 1.00 41.28 286 GLU A O 1
ATOM 2176 N N . ALA A 1 287 ? 25.524 21.626 -9.998 1.00 40.88 287 ALA A N 1
ATOM 2177 C CA . ALA A 1 287 ? 26.002 21.894 -11.320 1.00 40.88 287 ALA A CA 1
ATOM 2178 C C . ALA A 1 287 ? 24.877 22.692 -11.956 1.00 40.88 287 ALA A C 1
ATOM 2180 O O . ALA A 1 287 ? 23.823 22.153 -12.255 1.00 40.88 287 ALA A O 1
ATOM 2181 N N . ASP A 1 288 ? 25.136 23.990 -12.094 1.00 41.22 288 ASP A N 1
ATOM 2182 C CA . ASP A 1 288 ? 24.361 25.040 -12.772 1.00 41.22 288 ASP A CA 1
ATOM 2183 C C . ASP A 1 288 ? 24.142 24.678 -14.269 1.00 41.22 288 ASP A C 1
ATOM 2185 O O . ASP A 1 288 ? 24.611 25.376 -15.172 1.00 41.22 288 ASP A O 1
ATOM 2189 N N . LEU A 1 289 ? 23.569 23.500 -14.529 1.00 47.00 289 LEU A N 1
ATOM 2190 C CA . LEU A 1 289 ? 23.182 22.950 -15.820 1.00 47.00 289 LEU A CA 1
ATOM 2191 C C . LEU A 1 289 ? 21.672 23.137 -15.919 1.00 47.00 289 LEU A C 1
ATOM 2193 O O . LEU A 1 289 ? 20.929 22.574 -15.124 1.00 47.00 289 LEU A O 1
ATOM 2197 N N . ASP A 1 290 ? 21.238 23.965 -16.865 1.00 49.03 290 ASP A N 1
ATOM 2198 C CA . ASP A 1 290 ? 19.816 24.184 -17.117 1.00 49.03 290 ASP A CA 1
ATOM 2199 C C . ASP A 1 290 ? 19.165 22.844 -17.526 1.00 49.03 290 ASP A C 1
ATOM 2201 O O . ASP A 1 290 ? 19.667 22.177 -18.439 1.00 49.03 290 ASP A O 1
ATOM 2205 N N . ALA A 1 291 ? 18.063 22.464 -16.865 1.00 45.62 291 ALA A N 1
ATOM 2206 C CA . ALA A 1 291 ? 17.299 21.244 -17.153 1.00 45.62 291 ALA A CA 1
ATOM 2207 C C . ALA A 1 291 ? 16.917 21.157 -18.641 1.00 45.62 291 ALA A C 1
ATOM 2209 O O . ALA A 1 291 ? 17.137 20.123 -19.263 1.00 45.62 291 ALA A O 1
ATOM 2210 N N . ASP A 1 292 ? 16.533 22.287 -19.251 1.00 45.47 292 ASP A N 1
ATOM 2211 C CA . ASP A 1 292 ? 16.285 22.430 -20.694 1.00 45.47 292 ASP A CA 1
ATOM 2212 C C . ASP A 1 292 ? 17.462 21.942 -21.573 1.00 45.47 292 ASP A C 1
ATOM 2214 O O . ASP A 1 292 ? 17.271 21.326 -22.620 1.00 45.47 292 ASP A O 1
ATOM 2218 N N . GLU A 1 293 ? 18.709 22.238 -21.183 1.00 46.38 293 GLU A N 1
ATOM 2219 C CA . GLU A 1 293 ? 19.904 21.954 -21.994 1.00 46.38 293 GLU A CA 1
ATOM 2220 C C . GLU A 1 293 ? 20.366 20.492 -21.837 1.00 46.38 293 GLU A C 1
ATOM 2222 O O . GLU A 1 293 ? 21.023 19.948 -22.730 1.00 46.38 293 GLU A O 1
ATOM 2227 N N . VAL A 1 294 ? 20.018 19.843 -20.718 1.00 47.88 294 VAL A N 1
ATOM 2228 C CA . VAL A 1 294 ? 20.296 18.419 -20.469 1.00 47.88 294 VAL A CA 1
ATOM 2229 C C . VAL A 1 294 ? 19.149 17.529 -20.949 1.00 47.88 294 VAL A C 1
ATOM 2231 O O . VAL A 1 294 ? 19.430 16.480 -21.525 1.00 47.88 294 VAL A O 1
ATOM 2234 N N . GLY A 1 295 ? 17.897 17.973 -20.825 1.00 44.00 295 GLY A N 1
ATOM 2235 C CA . GLY A 1 295 ? 16.716 17.351 -21.424 1.00 44.00 295 GLY A CA 1
ATOM 2236 C C . GLY A 1 295 ? 16.841 17.266 -22.944 1.00 44.00 295 GLY A C 1
ATOM 2237 O O . GLY A 1 295 ? 16.702 16.183 -23.499 1.00 44.00 295 GLY A O 1
ATOM 2238 N N . GLU A 1 296 ? 17.275 18.339 -23.623 1.00 50.06 296 GLU A N 1
ATOM 2239 C CA . GLU A 1 296 ? 17.590 18.288 -25.065 1.00 50.06 296 GLU A CA 1
ATOM 2240 C C . GLU A 1 296 ? 18.715 17.278 -25.397 1.00 50.06 296 GLU A C 1
ATOM 2242 O O . GLU A 1 296 ? 18.698 16.666 -26.464 1.00 50.06 296 GLU A O 1
ATOM 2247 N N . LEU A 1 297 ? 19.694 17.073 -24.503 1.00 46.28 297 LEU A N 1
ATOM 2248 C CA . LEU A 1 297 ? 20.801 16.122 -24.694 1.00 46.28 297 LEU A CA 1
ATOM 2249 C C . LEU A 1 297 ? 20.371 14.661 -24.456 1.00 46.28 297 LEU A C 1
ATOM 2251 O O . LEU A 1 297 ? 20.865 13.757 -25.136 1.00 46.28 297 LEU A O 1
ATOM 2255 N N . TYR A 1 298 ? 19.475 14.432 -23.494 1.00 50.38 298 TYR A N 1
ATOM 2256 C CA . TYR A 1 298 ? 18.865 13.133 -23.201 1.00 50.38 298 TYR A CA 1
ATOM 2257 C C . TYR A 1 298 ? 17.821 12.748 -24.259 1.00 50.38 298 TYR A C 1
ATOM 2259 O O . TYR A 1 298 ? 17.818 11.609 -24.715 1.00 50.38 298 TYR A O 1
ATOM 2267 N N . ALA A 1 299 ? 17.034 13.700 -24.757 1.00 47.38 299 ALA A N 1
ATOM 2268 C CA . ALA A 1 299 ? 16.115 13.513 -25.879 1.00 47.38 299 ALA A CA 1
ATOM 2269 C C . ALA A 1 299 ? 16.848 13.080 -27.160 1.00 47.38 299 ALA A C 1
ATOM 2271 O O . ALA A 1 299 ? 16.506 12.069 -27.773 1.00 47.38 299 ALA A O 1
ATOM 2272 N N . ASP A 1 300 ? 17.945 13.771 -27.508 1.00 45.25 300 ASP A N 1
ATOM 2273 C CA . ASP A 1 300 ? 18.835 13.372 -28.615 1.00 45.25 300 ASP A CA 1
ATOM 2274 C C . ASP A 1 300 ? 19.465 11.979 -28.366 1.00 45.25 300 ASP A C 1
ATOM 2276 O O . ASP A 1 300 ? 19.920 11.316 -29.299 1.00 45.25 300 ASP A O 1
ATOM 2280 N N . THR A 1 301 ? 19.524 11.520 -27.113 1.00 47.59 301 THR A N 1
ATOM 2281 C CA . THR A 1 301 ? 20.090 10.224 -26.715 1.00 47.59 301 THR A CA 1
ATOM 2282 C C . THR A 1 301 ? 19.074 9.081 -26.819 1.00 47.59 301 THR A C 1
ATOM 2284 O O . THR A 1 301 ? 19.428 8.004 -27.314 1.00 47.59 301 THR A O 1
ATOM 2287 N N . LEU A 1 302 ? 17.829 9.312 -26.399 1.00 44.44 302 LEU A N 1
ATOM 2288 C CA . LEU A 1 302 ? 16.712 8.380 -26.560 1.00 44.44 302 LEU A CA 1
ATOM 2289 C C . LEU A 1 302 ? 16.398 8.177 -28.055 1.00 44.44 302 LEU A C 1
ATOM 2291 O O . LEU A 1 302 ? 16.351 7.036 -28.516 1.00 44.44 302 LEU A O 1
ATOM 2295 N N . GLU A 1 303 ? 16.372 9.251 -28.864 1.00 42.28 303 GLU A N 1
ATOM 2296 C CA . GLU A 1 303 ? 16.109 9.180 -30.319 1.00 42.28 303 GLU A CA 1
ATOM 2297 C C . GLU A 1 303 ? 17.195 8.396 -31.100 1.00 42.28 303 GLU A C 1
ATOM 2299 O O . GLU A 1 303 ? 16.935 7.824 -32.166 1.00 42.28 303 GLU A O 1
ATOM 2304 N N . PHE A 1 304 ? 18.430 8.321 -30.587 1.00 38.69 304 PHE A N 1
ATOM 2305 C CA . PHE A 1 304 ? 19.533 7.594 -31.234 1.00 38.69 304 PHE A CA 1
ATOM 2306 C C . PHE A 1 304 ? 19.658 6.120 -30.827 1.00 38.69 304 PHE A C 1
ATOM 2308 O O . PHE A 1 304 ? 20.456 5.388 -31.427 1.00 38.69 304 PHE A O 1
ATOM 2315 N N . GLY A 1 305 ? 18.861 5.661 -29.860 1.00 37.72 305 GLY A N 1
ATOM 2316 C CA . GLY A 1 305 ? 19.057 4.384 -29.191 1.00 37.72 305 GLY A CA 1
ATOM 2317 C C . GLY A 1 305 ? 20.328 4.421 -28.340 1.00 37.72 305 GLY A C 1
ATOM 2318 O O . GLY A 1 305 ? 21.445 4.561 -28.849 1.00 37.72 305 GLY A O 1
ATOM 2319 N N . TYR A 1 306 ? 20.179 4.216 -27.032 1.00 40.31 306 TYR A N 1
ATOM 2320 C CA . TYR A 1 306 ? 21.252 4.296 -26.028 1.00 40.31 306 TYR A CA 1
ATOM 2321 C C . TYR A 1 306 ? 22.529 3.489 -26.356 1.00 40.31 306 TYR A C 1
ATOM 2323 O O . TYR A 1 306 ? 23.620 3.785 -25.858 1.00 40.31 306 TYR A O 1
ATOM 2331 N N . MET A 1 307 ? 22.449 2.498 -27.252 1.00 37.59 307 MET A N 1
ATOM 2332 C CA . MET A 1 307 ? 23.615 1.763 -27.746 1.00 37.59 307 MET A CA 1
ATOM 2333 C C . MET A 1 307 ? 24.578 2.575 -28.636 1.00 37.59 307 MET A C 1
ATOM 2335 O O . MET A 1 307 ? 25.753 2.202 -28.697 1.00 37.59 307 MET A O 1
ATOM 2339 N N . ASP A 1 308 ? 24.163 3.658 -29.310 1.00 35.75 308 ASP A N 1
ATOM 2340 C CA . ASP A 1 308 ? 25.067 4.425 -30.198 1.00 35.75 308 ASP A CA 1
ATOM 2341 C C . ASP A 1 308 ? 25.788 5.595 -29.496 1.00 35.75 308 ASP A C 1
ATOM 2343 O O . ASP A 1 308 ? 26.810 6.094 -29.986 1.00 35.75 308 ASP A O 1
ATOM 2347 N N . LEU A 1 309 ? 25.383 5.936 -28.266 1.00 37.09 309 LEU A N 1
ATOM 2348 C CA . LEU A 1 309 ? 26.113 6.865 -27.392 1.00 37.09 309 LEU A CA 1
ATOM 2349 C C . LEU A 1 309 ? 27.523 6.358 -27.042 1.00 37.09 309 LEU A C 1
ATOM 2351 O O . LEU A 1 309 ? 28.469 7.147 -26.917 1.00 37.09 309 LEU A O 1
ATOM 2355 N N . GLN A 1 310 ? 27.700 5.030 -26.963 1.00 37.12 310 GLN A N 1
ATOM 2356 C CA . GLN A 1 310 ? 29.020 4.408 -26.802 1.00 37.12 310 GLN A CA 1
ATOM 2357 C C . GLN A 1 310 ? 29.960 4.717 -27.980 1.00 37.12 310 GLN A C 1
ATOM 2359 O O . GLN A 1 310 ? 31.186 4.663 -27.823 1.00 37.12 310 GLN A O 1
ATOM 2364 N N . THR A 1 311 ? 29.411 5.069 -29.146 1.00 37.28 311 THR A N 1
ATOM 2365 C CA . THR A 1 311 ? 30.173 5.313 -30.373 1.00 37.28 311 THR A CA 1
ATOM 2366 C C . THR A 1 311 ? 30.332 6.803 -30.694 1.00 37.28 311 THR A C 1
ATOM 2368 O O . THR A 1 311 ? 31.400 7.193 -31.178 1.00 37.28 311 THR A O 1
ATOM 2371 N N . GLU A 1 312 ? 29.324 7.644 -30.431 1.00 34.72 312 GLU A N 1
ATOM 2372 C CA . GLU A 1 312 ? 29.289 9.028 -30.938 1.00 34.72 312 GLU A CA 1
ATOM 2373 C C . GLU A 1 312 ? 29.853 10.084 -29.964 1.00 34.72 312 GLU A C 1
ATOM 2375 O O . GLU A 1 312 ? 30.542 11.007 -30.412 1.00 34.72 312 GLU A O 1
ATOM 2380 N N . PHE A 1 313 ? 29.710 9.916 -28.641 1.00 38.66 313 PHE A N 1
ATOM 2381 C CA . PHE A 1 313 ? 30.181 10.919 -27.665 1.00 38.66 313 PHE A CA 1
ATOM 2382 C C . PHE A 1 313 ? 31.590 10.692 -27.097 1.00 38.66 313 PHE A C 1
ATOM 2384 O O . PHE A 1 313 ? 32.124 11.551 -26.394 1.00 38.66 313 PHE A O 1
ATOM 2391 N N . GLY A 1 314 ? 32.270 9.590 -27.432 1.00 30.67 314 GLY A N 1
ATOM 2392 C CA . GLY A 1 314 ? 33.703 9.430 -27.140 1.00 30.67 314 GLY A CA 1
ATOM 2393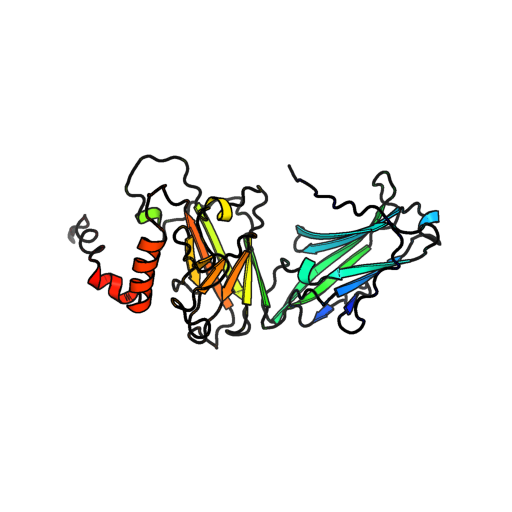 C C . GLY A 1 314 ? 34.095 9.520 -25.654 1.00 30.67 314 GLY A C 1
ATOM 2394 O O . GLY A 1 314 ? 35.277 9.706 -25.351 1.00 30.67 314 GLY A O 1
ATOM 2395 N N . VAL A 1 315 ? 33.145 9.359 -24.727 1.00 35.19 315 VAL A N 1
ATOM 2396 C CA . VAL A 1 315 ? 33.400 9.392 -23.274 1.00 35.19 315 VAL A CA 1
ATOM 2397 C C . VAL A 1 315 ? 34.173 8.137 -22.816 1.00 35.19 315 VAL A C 1
ATOM 2399 O O . VAL A 1 315 ? 34.853 8.151 -21.790 1.00 35.19 315 VAL A O 1
ATOM 2402 N N . VAL A 1 316 ? 34.231 7.088 -23.652 1.00 35.03 316 VAL A N 1
ATOM 2403 C CA . VAL A 1 316 ? 34.953 5.827 -23.382 1.00 35.03 316 VAL A CA 1
ATOM 2404 C C . VAL A 1 316 ? 36.099 5.552 -24.377 1.00 35.03 316 VAL A C 1
ATOM 2406 O O . VAL A 1 316 ? 36.360 4.413 -24.739 1.00 35.03 316 VAL A O 1
ATOM 2409 N N . ASP A 1 317 ? 36.871 6.563 -24.798 1.00 28.95 317 ASP A N 1
ATOM 2410 C CA . ASP A 1 317 ? 38.239 6.310 -25.331 1.00 28.95 317 ASP A CA 1
ATOM 2411 C C . ASP A 1 317 ? 39.344 6.829 -24.386 1.00 28.95 317 ASP A C 1
ATOM 2413 O O . ASP A 1 317 ? 40.523 6.482 -24.501 1.00 28.95 317 ASP A O 1
ATOM 2417 N N . THR A 1 318 ? 38.972 7.599 -23.358 1.00 31.47 318 THR A N 1
ATOM 2418 C CA . THR A 1 318 ? 39.900 8.062 -22.311 1.00 31.47 318 THR A CA 1
ATOM 2419 C C . THR A 1 318 ? 39.959 7.173 -21.069 1.00 31.47 318 THR A C 1
ATOM 2421 O O . THR A 1 318 ? 40.976 7.208 -20.374 1.00 31.47 318 THR A O 1
ATOM 2424 N N . LEU A 1 319 ? 38.964 6.312 -20.824 1.00 31.48 319 LEU A N 1
ATOM 2425 C CA . LEU A 1 319 ? 38.962 5.391 -19.673 1.00 31.48 319 LEU A CA 1
ATOM 2426 C C . LEU A 1 319 ? 39.614 4.026 -19.963 1.00 31.48 319 LEU A C 1
ATOM 2428 O O . LEU A 1 319 ? 40.167 3.405 -19.058 1.00 31.48 319 LEU A O 1
ATOM 2432 N N . TRP A 1 320 ? 39.718 3.602 -21.228 1.00 31.66 320 TRP A N 1
ATOM 2433 C CA . TRP A 1 320 ? 40.427 2.362 -21.596 1.00 31.66 320 TRP A CA 1
ATOM 2434 C C . TRP A 1 320 ? 41.963 2.476 -21.610 1.00 31.66 320 TRP A C 1
ATOM 2436 O O . TRP A 1 320 ? 42.662 1.470 -21.761 1.00 31.66 320 TRP A O 1
ATOM 2446 N N . ASN A 1 321 ? 42.527 3.678 -21.434 1.00 32.69 321 ASN A N 1
ATOM 2447 C CA . ASN A 1 321 ? 43.973 3.912 -21.559 1.00 32.69 321 ASN A CA 1
ATOM 2448 C C . ASN A 1 321 ? 44.697 4.246 -20.243 1.00 32.69 321 ASN A C 1
ATOM 2450 O O . ASN A 1 321 ? 45.874 4.617 -20.258 1.00 32.69 321 ASN A O 1
ATOM 2454 N N . LEU A 1 322 ? 44.046 4.059 -19.092 1.00 31.23 322 LEU A N 1
ATOM 2455 C CA . LEU A 1 322 ? 44.689 4.162 -17.780 1.00 31.23 322 LEU A CA 1
ATOM 2456 C C . LEU A 1 322 ? 44.587 2.849 -16.992 1.00 31.23 322 LEU A C 1
ATOM 2458 O O . LEU A 1 322 ? 44.001 2.769 -15.926 1.00 31.23 322 LEU A O 1
ATOM 2462 N N . GLY A 1 323 ? 45.331 1.844 -17.469 1.00 33.53 323 GLY A N 1
ATOM 2463 C CA . GLY A 1 323 ? 46.218 1.137 -16.544 1.00 33.53 323 GLY A CA 1
ATOM 2464 C C . GLY A 1 323 ? 45.937 -0.323 -16.197 1.00 33.53 323 GLY A C 1
ATOM 2465 O O . GLY A 1 323 ? 46.057 -0.674 -15.030 1.00 33.53 323 GLY A O 1
ATOM 2466 N N . VAL A 1 324 ? 45.796 -1.218 -17.180 1.00 30.12 324 VAL A N 1
ATOM 2467 C CA . VAL A 1 324 ? 46.266 -2.608 -16.995 1.00 30.12 324 VAL A CA 1
ATOM 2468 C C . VAL A 1 324 ? 47.133 -3.039 -18.180 1.00 30.12 324 VAL A C 1
ATOM 2470 O O . VAL A 1 324 ? 46.686 -3.620 -19.164 1.00 30.12 324 VAL A O 1
ATOM 2473 N N . GLY A 1 325 ? 48.429 -2.730 -18.092 1.00 26.97 325 GLY A N 1
ATOM 2474 C CA . GLY A 1 325 ? 49.438 -3.341 -18.955 1.00 26.97 325 GLY A CA 1
ATOM 2475 C C . GLY A 1 325 ? 49.664 -4.816 -18.574 1.00 26.97 325 GLY A C 1
ATOM 2476 O O . GLY A 1 325 ? 49.613 -5.158 -17.392 1.00 26.97 325 GLY A O 1
ATOM 2477 N N . PRO A 1 326 ? 49.960 -5.706 -19.536 1.00 31.14 326 PRO A N 1
ATOM 2478 C CA . PRO A 1 326 ? 50.006 -7.143 -19.302 1.00 31.14 326 PRO A CA 1
ATOM 2479 C C . PRO A 1 326 ? 51.299 -7.533 -18.579 1.00 31.14 326 PRO A C 1
ATOM 2481 O O . PRO A 1 326 ? 52.396 -7.358 -19.115 1.00 31.14 326 PRO A O 1
ATOM 2484 N N . LEU A 1 327 ? 51.198 -8.141 -17.396 1.00 29.41 327 LEU A N 1
ATOM 2485 C CA . LEU A 1 327 ? 52.318 -8.859 -16.782 1.00 29.41 327 LEU A CA 1
ATOM 2486 C C . LEU A 1 327 ? 52.150 -10.372 -16.954 1.00 29.41 327 LEU A C 1
ATOM 2488 O O . LEU A 1 327 ? 51.613 -11.081 -16.117 1.00 29.41 327 LEU A O 1
ATOM 2492 N N . GLY A 1 328 ? 52.637 -10.813 -18.115 1.00 26.19 328 GLY A N 1
ATOM 2493 C CA . GLY A 1 328 ? 53.410 -12.029 -18.373 1.00 26.19 328 GLY A CA 1
ATOM 2494 C C . GLY A 1 328 ? 53.254 -13.262 -17.475 1.00 26.19 328 GLY A C 1
ATOM 2495 O O . GLY A 1 328 ? 53.756 -13.310 -16.358 1.00 26.19 328 GLY A O 1
ATOM 2496 N N . LEU A 1 329 ? 52.765 -14.329 -18.111 1.00 29.03 329 LEU A N 1
ATOM 2497 C CA . LEU A 1 329 ? 53.200 -15.720 -17.933 1.00 29.03 329 LEU A CA 1
ATOM 2498 C C . LEU A 1 329 ? 54.711 -15.844 -17.634 1.00 29.03 329 LEU A C 1
ATOM 2500 O O . LEU A 1 329 ? 55.506 -15.427 -18.476 1.00 29.03 329 LEU A O 1
ATOM 2504 N N . TRP A 1 330 ? 55.075 -16.457 -16.498 1.00 38.00 330 TRP A N 1
ATOM 2505 C CA . TRP A 1 330 ? 55.992 -17.608 -16.316 1.00 38.00 330 TRP A CA 1
ATOM 2506 C C . TRP A 1 330 ? 55.972 -18.081 -14.858 1.00 38.00 330 TRP A C 1
ATOM 2508 O O . TRP A 1 330 ? 56.124 -17.228 -13.957 1.00 38.00 330 TRP A O 1
#

Organism: NCBI:txid1227454

Sequence (330 aa):
MVFVLAISMVGAGLTGSVAATDHTTTLEGDGEDAVVDFDAADDEYLLHTIEADGADFGEDGTETVYFNVSYDDTEHETYSAVVDDEDADYEVNISESDLESVPGDADDTTTVEVTTWGEDADDETTTDADTFAVDLEFAADHATAYVDDPEDHDEIEPGFFSLATLNVFDDADETVVQSYEETVGIADNETEVTVYDDTADGDDAWDEVVADDLESGDVMLSAAATVDGEPVAMFYDEADDDLVDETEDTYIVYDGDDAFTVNLGDEFDEDSEEIDVFIDSQNALEADLDADEVGELYADTLEFGYMDLQTEFGVVDTLWNLGVGPLGLW

Nearest PDB structures (foldseek):
  4j3o-assembly1_C  TM=4.697E-01  e=7.969E-03  Escherichia coli K-12
  4dwh-assembly2_C  TM=3.963E-01  e=1.302E-02  Escherichia coli
  3km9-assembly2_B  TM=6.408E-01  e=7.452E-01  Homo sapiens
  6fqa-assembly1_A  TM=4.232E-01  e=1.609E-01  Acinetobacter baumannii
  3prx-assembly2_D  TM=2.417E-01  e=2.889E-02  Naja kaouthia